Protein AF-A0A257APU4-F1 (afdb_monomer_lite)

Secondary structure (DSSP, 8-state):
-HHHHHHHTS-S-SSS-HHHHHHTTSPPTT----------TTSS-HHHHHHHHHHHHHHHTSHHHHHHHHHHHHHHHHHHS-HHHHHHS-HHHHHHHHHHHHTTHHHHHHHHHHHHHTGGGTHHHHTSTTHHHHHHHHHHHHHHHHHHHHHHHHHHHHHHHH-S----HHHHHHHHHHHHHHHHHHHHHHHH-SS---TTSHHHHHHHHHHHHHHHHHHHHHHHHHHSHHHHHS--HHHHHHHHHHHHHHHHHHHHHHHHHHHHHHHHHHTT-

Sequence (273 aa):
MGSYLQALRVKVFSNVNPFLTKGFMEPSSRRTSFPHLELDFTKGSLRLYLIKFHLMRICRDGSLGASMLFLAVFVAANMSLSRIAWSSLRPELASTILTVLYIPLIPALLTINWSVAERMNLWSPASSSNGLRNYLDGMLLSYIIVSTLFAMAFYGLMNVMIGENPFMILDLFLALTTSITSSTISMLMALRSGKPAAALSHLALLYTVIPMAGSIILDLPILIIRSLGTLAAAPPLWLLAPLAAYPLSLLLILRRRILSASENFAYALGNSI

Foldseek 3Di:
DVVVVVVLVPDPPDDADCPCQPPQFADDPPDPPDPPLDQDPVDDDLLVSLLSVLLVVCVHRNLLSNLVVLLVVLLVVVPVVDVVNCVVPVVLLVLVVSLLQRLLVSLLSSLLSCLSRPLLPCLVLLVDDCSLVSNLSSNLVNQLVSSLVSLVVSSVSSCVVNVDDDDFPLSSLLSLLLSLQSNLQLLLLSLPDPHRDRPPDPSSVCSRVVSSVRSCVLCVVSSVLSVVVVCRVPPDPVRVVVSVVSSVVSNVVSSVSSSVSSVVSSVVSVVVD

Structure (mmCIF, N/CA/C/O backbone):
data_AF-A0A257APU4-F1
#
_entry.id   AF-A0A257APU4-F1
#
loop_
_atom_site.group_PDB
_atom_site.id
_atom_site.type_symbol
_atom_site.label_atom_id
_atom_site.label_alt_id
_atom_site.label_comp_id
_atom_site.label_asym_id
_atom_site.label_entity_id
_atom_site.label_seq_id
_atom_site.pdbx_PDB_ins_code
_atom_site.Cartn_x
_atom_site.Cartn_y
_atom_site.Cartn_z
_atom_site.occupancy
_atom_site.B_iso_or_equiv
_atom_site.auth_seq_id
_atom_site.auth_comp_id
_atom_site.auth_asym_id
_atom_site.auth_atom_id
_atom_site.pdbx_PDB_model_num
ATOM 1 N N . MET A 1 1 ? -17.422 17.252 22.481 1.00 34.56 1 MET A N 1
ATOM 2 C CA . MET A 1 1 ? -16.445 17.043 21.383 1.00 34.56 1 MET A CA 1
ATOM 3 C C . MET A 1 1 ? -15.061 17.631 21.702 1.00 34.56 1 MET A C 1
ATOM 5 O O . MET A 1 1 ? -14.085 16.900 21.618 1.00 34.56 1 MET A O 1
ATOM 9 N N . GLY A 1 2 ? -14.949 18.907 22.107 1.00 28.61 2 GLY A N 1
ATOM 10 C CA . GLY A 1 2 ? -13.650 19.566 22.367 1.00 28.61 2 GLY A CA 1
ATOM 11 C C . GLY A 1 2 ? -12.856 19.034 23.572 1.00 28.61 2 GLY A C 1
ATOM 12 O O . GLY A 1 2 ? -11.641 18.878 23.489 1.00 28.61 2 GLY A O 1
ATOM 13 N N . SER A 1 3 ? -13.538 18.652 24.653 1.00 30.59 3 SER A N 1
ATOM 14 C CA . SER A 1 3 ? -12.926 18.026 25.838 1.00 30.59 3 SER A CA 1
ATOM 15 C C . SER A 1 3 ? -12.395 16.607 25.573 1.00 30.59 3 SER A C 1
ATOM 17 O O . SER A 1 3 ? -11.405 16.192 26.164 1.00 30.59 3 SER A O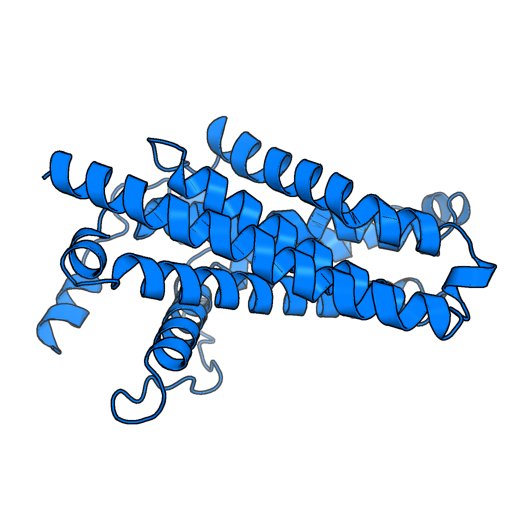 1
ATOM 19 N N . TYR A 1 4 ? -12.996 15.885 24.621 1.00 38.41 4 TYR A N 1
ATOM 20 C CA . TYR A 1 4 ? -12.589 14.535 24.206 1.00 38.41 4 TYR A CA 1
ATOM 21 C C . TYR A 1 4 ? -11.272 14.538 23.408 1.00 38.41 4 TYR A C 1
ATOM 23 O O . TYR A 1 4 ? -10.394 13.708 23.637 1.00 38.41 4 TYR A O 1
ATOM 31 N N . LEU A 1 5 ? -11.081 15.531 22.530 1.00 36.16 5 LEU A N 1
ATOM 32 C CA . LEU A 1 5 ? -9.816 15.732 21.809 1.00 36.16 5 LEU A CA 1
ATOM 33 C C . LEU A 1 5 ? -8.687 16.224 22.729 1.00 36.16 5 LEU A C 1
ATOM 35 O O . LEU A 1 5 ? -7.523 15.904 22.491 1.00 36.16 5 LEU A O 1
ATOM 39 N N . GLN A 1 6 ? -9.016 16.962 23.795 1.00 31.55 6 GLN A N 1
ATOM 40 C CA . GLN A 1 6 ? -8.051 17.324 24.838 1.00 31.55 6 GLN A CA 1
ATOM 41 C C . GLN A 1 6 ? -7.640 16.120 25.695 1.00 31.55 6 GLN A C 1
ATOM 43 O O . GLN A 1 6 ? -6.461 16.003 26.016 1.00 31.55 6 GLN A O 1
ATOM 48 N N . ALA A 1 7 ? -8.556 15.194 25.995 1.00 35.03 7 ALA A N 1
ATOM 49 C CA . ALA A 1 7 ? -8.235 13.966 26.724 1.00 35.03 7 ALA A CA 1
ATOM 50 C C . ALA A 1 7 ? -7.303 13.034 25.923 1.00 35.03 7 ALA A C 1
ATOM 52 O O . ALA A 1 7 ? -6.335 12.522 26.474 1.00 35.03 7 ALA A O 1
ATOM 53 N N . LEU A 1 8 ? -7.506 12.902 24.605 1.00 36.47 8 LEU A N 1
ATOM 54 C CA . LEU A 1 8 ? -6.588 12.167 23.715 1.00 36.47 8 LEU A CA 1
ATOM 55 C C . LEU A 1 8 ? -5.195 12.811 23.601 1.00 36.47 8 LEU A C 1
ATOM 57 O O . LEU A 1 8 ? -4.228 12.137 23.250 1.00 36.47 8 LEU A O 1
ATOM 61 N N . ARG A 1 9 ? -5.073 14.112 23.899 1.00 35.09 9 ARG A N 1
ATOM 62 C CA . ARG A 1 9 ? -3.792 14.834 23.900 1.00 35.09 9 ARG A CA 1
ATOM 63 C C . ARG A 1 9 ? -2.955 14.528 25.154 1.00 35.09 9 ARG A C 1
ATOM 65 O O . ARG A 1 9 ? -1.759 14.807 25.165 1.00 35.09 9 ARG A O 1
ATOM 72 N N . VAL A 1 10 ? -3.546 13.944 26.199 1.00 35.44 10 VAL A N 1
ATOM 73 C CA . VAL A 1 10 ? -2.891 13.729 27.494 1.00 35.44 10 VAL A CA 1
ATOM 74 C C . VAL A 1 10 ? -2.660 12.230 27.720 1.00 35.44 10 VAL A C 1
ATOM 76 O O . VAL A 1 10 ? -3.565 11.499 28.094 1.00 35.44 10 VAL A O 1
ATOM 79 N N . LYS A 1 11 ? -1.397 11.811 27.546 1.00 36.69 11 LYS A N 1
ATOM 80 C CA . LYS A 1 11 ? -0.804 10.501 27.912 1.00 36.69 11 LYS A CA 1
ATOM 81 C C . LYS A 1 11 ? -1.129 9.294 27.011 1.00 36.69 11 LYS A C 1
ATOM 83 O O . LYS A 1 11 ? -1.764 8.344 27.445 1.00 36.69 11 LYS A O 1
ATOM 88 N N . VAL A 1 12 ? -0.543 9.250 25.811 1.00 40.69 12 VAL A N 1
ATOM 89 C CA . VAL A 1 12 ? -0.390 7.990 25.036 1.00 40.69 12 VAL A CA 1
ATOM 90 C C . VAL A 1 12 ? 1.064 7.467 25.036 1.00 40.69 12 VAL A C 1
ATOM 92 O O . VAL A 1 12 ? 1.322 6.331 24.660 1.00 40.69 12 VAL A O 1
ATOM 95 N N . PHE A 1 13 ? 2.035 8.235 25.548 1.00 39.28 13 PHE A N 1
ATOM 96 C CA . PHE A 1 13 ? 3.469 7.946 25.359 1.00 39.28 13 PHE A CA 1
ATOM 97 C C . PHE A 1 13 ? 4.277 7.607 26.626 1.00 39.28 13 PHE A C 1
ATOM 99 O O . PHE A 1 13 ? 5.490 7.810 26.630 1.00 39.28 13 PHE A O 1
ATOM 106 N N . SER A 1 14 ? 3.675 7.115 27.717 1.00 35.84 14 SER A N 1
ATOM 107 C CA . SER A 1 14 ? 4.482 6.814 28.917 1.00 35.84 14 SER A CA 1
ATOM 108 C C . SER A 1 14 ? 5.184 5.451 28.881 1.00 35.84 14 SER A C 1
ATOM 110 O O . SER A 1 14 ? 6.230 5.321 29.505 1.00 35.84 14 SER A O 1
ATOM 112 N N . ASN A 1 15 ? 4.665 4.454 28.146 1.00 32.56 15 ASN A N 1
ATOM 113 C CA . ASN A 1 15 ? 5.095 3.055 28.326 1.00 32.56 15 ASN A CA 1
ATOM 114 C C . ASN A 1 15 ? 5.570 2.327 27.049 1.00 32.56 15 ASN A C 1
ATOM 116 O O . ASN A 1 15 ? 5.658 1.101 27.060 1.00 32.56 15 ASN A O 1
ATOM 120 N N . VAL A 1 16 ? 5.900 3.024 25.953 1.00 37.50 16 VAL A N 1
ATOM 121 C CA . VAL A 1 16 ? 6.403 2.363 24.729 1.00 37.50 16 VAL A CA 1
ATOM 122 C C . VAL A 1 16 ? 7.779 2.897 24.339 1.00 37.50 16 VAL A C 1
ATOM 124 O O . VAL A 1 16 ? 7.964 4.101 24.191 1.00 37.50 16 VAL A O 1
ATOM 127 N N . ASN A 1 17 ? 8.726 1.963 24.203 1.00 33.16 17 ASN A N 1
ATOM 128 C CA . ASN A 1 17 ? 10.165 2.121 23.961 1.00 33.16 17 ASN A CA 1
ATOM 129 C C . ASN A 1 17 ? 10.585 3.463 23.305 1.00 33.16 17 ASN A C 1
ATOM 131 O O . ASN A 1 17 ? 10.225 3.703 22.152 1.00 33.16 17 ASN A O 1
ATOM 135 N N . PRO A 1 18 ? 11.382 4.311 23.986 1.00 38.72 18 PRO A N 1
ATOM 136 C CA . PRO A 1 18 ? 11.546 5.730 23.648 1.00 38.72 18 PRO A CA 1
ATOM 137 C C . PRO A 1 18 ? 12.405 6.031 22.410 1.00 38.72 18 PRO A C 1
ATOM 139 O O . PRO A 1 18 ? 12.338 7.141 21.891 1.00 38.72 18 PRO A O 1
ATOM 142 N N . PHE A 1 19 ? 13.210 5.091 21.909 1.00 33.81 19 PHE A N 1
ATOM 143 C CA . PHE A 1 19 ? 14.210 5.415 20.880 1.00 33.81 19 PHE A CA 1
ATOM 144 C C . PHE A 1 19 ? 13.639 5.567 19.461 1.00 33.81 19 PHE A C 1
ATOM 146 O O . PHE A 1 19 ? 14.042 6.471 18.735 1.00 33.81 19 PHE A O 1
ATOM 153 N N . LEU A 1 20 ? 12.674 4.729 19.065 1.00 40.75 20 LEU A N 1
ATOM 154 C CA . LEU A 1 20 ? 12.056 4.801 17.731 1.00 40.75 20 LEU A CA 1
ATOM 155 C C . LEU A 1 20 ? 10.818 5.711 17.705 1.00 40.75 20 LEU A C 1
ATOM 157 O O . LEU A 1 20 ? 10.560 6.360 16.696 1.00 40.75 20 LEU A O 1
ATOM 161 N N . THR A 1 21 ? 10.081 5.802 18.815 1.00 47.00 21 THR A N 1
ATOM 162 C CA . THR A 1 21 ? 8.825 6.565 18.906 1.00 47.00 21 THR A CA 1
ATOM 163 C C . THR A 1 21 ? 9.022 8.046 19.231 1.00 47.00 21 THR A C 1
ATOM 165 O O . THR A 1 21 ? 8.222 8.856 18.782 1.00 47.00 21 THR A O 1
ATOM 168 N N . LYS A 1 22 ? 10.081 8.441 19.956 1.00 45.81 22 LYS A N 1
ATOM 169 C CA . LYS A 1 22 ? 10.354 9.872 20.198 1.00 45.81 22 LYS A CA 1
ATOM 170 C C . LYS A 1 22 ? 11.297 10.484 19.169 1.00 45.81 22 LYS A C 1
ATOM 172 O O . LYS A 1 22 ? 11.020 11.555 18.658 1.00 45.81 22 LYS A O 1
ATOM 177 N N . GLY A 1 23 ? 12.383 9.796 18.809 1.00 42.97 23 GLY A N 1
ATOM 178 C CA . GLY A 1 23 ? 13.395 10.360 17.904 1.00 42.97 23 GLY A CA 1
ATOM 179 C C . GLY A 1 23 ? 12.962 10.456 16.436 1.00 42.97 23 GLY A C 1
ATOM 180 O O . GLY A 1 23 ? 13.298 11.425 15.762 1.00 42.97 23 GLY A O 1
ATOM 181 N N . PHE A 1 24 ? 12.208 9.465 15.941 1.00 44.44 24 PHE A N 1
ATOM 182 C CA . PHE A 1 24 ? 11.820 9.368 14.524 1.00 44.44 24 PHE A CA 1
ATOM 183 C C . PHE A 1 24 ? 10.326 9.565 14.257 1.00 44.44 24 PHE A C 1
ATOM 185 O O . PHE A 1 24 ? 9.945 9.797 13.110 1.00 44.44 24 PHE A O 1
ATOM 192 N N . MET A 1 25 ? 9.485 9.456 15.290 1.00 45.22 25 MET A N 1
ATOM 193 C CA . MET A 1 25 ? 8.030 9.568 15.166 1.00 45.22 25 MET A CA 1
ATOM 194 C C . MET A 1 25 ? 7.437 10.822 15.836 1.00 45.22 25 MET A C 1
ATOM 196 O O . MET A 1 25 ? 6.238 11.058 15.702 1.00 45.22 25 MET A O 1
ATOM 200 N N . GLU A 1 26 ? 8.233 11.674 16.497 1.00 42.56 26 GLU A N 1
ATOM 201 C CA . GLU A 1 26 ? 7.760 13.012 16.873 1.00 42.56 26 GLU A CA 1
ATOM 202 C C . GLU A 1 26 ? 7.888 13.969 15.673 1.00 42.56 26 GLU A C 1
ATOM 204 O O . GLU A 1 26 ? 8.970 14.101 15.091 1.00 42.56 26 GLU A O 1
ATOM 209 N N . PRO A 1 27 ? 6.808 14.660 15.262 1.00 45.09 27 PRO A N 1
ATOM 210 C CA . PRO A 1 27 ? 6.910 15.689 14.237 1.00 45.09 27 PRO A CA 1
ATOM 211 C C . PRO A 1 27 ? 7.820 16.821 14.731 1.00 45.09 27 PRO A C 1
ATOM 213 O O . PRO A 1 27 ? 7.655 17.319 15.844 1.00 45.09 27 PRO A O 1
ATOM 216 N N . SER A 1 28 ? 8.775 17.259 13.899 1.00 45.47 28 SER A N 1
ATOM 217 C CA . SER A 1 28 ? 9.687 18.350 14.267 1.00 45.47 28 SER A CA 1
ATOM 218 C C . SER A 1 28 ? 8.892 19.604 14.656 1.00 45.47 28 SER A C 1
ATOM 220 O O . SER A 1 28 ? 8.126 20.138 13.848 1.00 45.47 28 SER A O 1
ATOM 222 N N . SER A 1 29 ? 9.092 20.102 15.879 1.00 48.00 29 SER A N 1
ATOM 223 C CA . SER A 1 29 ? 8.353 21.244 16.445 1.00 48.00 29 SER A CA 1
ATOM 224 C C . SER A 1 29 ? 8.530 22.560 15.676 1.00 48.00 29 SER A C 1
ATOM 226 O O . SER A 1 29 ? 7.796 23.515 15.911 1.00 48.00 29 SER A O 1
ATOM 228 N N . ARG A 1 30 ? 9.492 22.623 14.745 1.00 45.25 30 ARG A N 1
ATOM 229 C CA . ARG A 1 30 ? 9.848 23.827 13.979 1.00 45.25 30 ARG A CA 1
ATOM 230 C C . ARG A 1 30 ? 9.248 23.896 12.571 1.00 45.25 30 ARG A C 1
ATOM 232 O O . ARG A 1 30 ? 9.401 24.928 11.924 1.00 45.25 30 ARG A O 1
ATOM 239 N N . ARG A 1 31 ? 8.599 22.839 12.061 1.00 40.72 31 ARG A N 1
ATOM 240 C CA . ARG A 1 31 ? 8.178 22.790 10.645 1.00 40.72 31 ARG A CA 1
ATOM 241 C C . ARG A 1 31 ? 6.901 21.976 10.420 1.00 40.72 31 ARG A C 1
ATOM 243 O O . ARG A 1 31 ? 6.892 21.014 9.665 1.00 40.72 31 ARG A O 1
ATOM 250 N N . THR A 1 32 ? 5.804 22.363 11.061 1.00 41.41 32 THR A N 1
ATOM 251 C CA . THR A 1 32 ? 4.471 21.787 10.809 1.00 41.41 32 THR A CA 1
ATOM 252 C C . THR A 1 32 ? 3.594 22.714 9.966 1.00 41.41 32 THR A C 1
ATOM 254 O O . THR A 1 32 ? 2.396 22.822 10.198 1.00 41.41 32 THR A O 1
ATOM 257 N N . SER A 1 33 ? 4.145 23.359 8.932 1.00 38.97 33 SER A N 1
ATOM 258 C CA . SER A 1 33 ? 3.305 23.867 7.838 1.00 38.97 33 SER A CA 1
ATOM 259 C C . SER A 1 33 ? 2.973 22.705 6.895 1.00 38.97 33 SER A C 1
ATOM 261 O O . SER A 1 33 ? 3.441 22.643 5.758 1.00 38.97 33 SER A O 1
ATOM 263 N N . PHE A 1 34 ? 2.219 21.723 7.390 1.00 45.00 34 PHE A N 1
ATOM 264 C CA . PHE A 1 34 ? 1.574 20.775 6.489 1.00 45.00 34 PHE A CA 1
ATOM 265 C C . PHE A 1 34 ? 0.555 21.558 5.645 1.00 45.00 34 PHE A C 1
ATOM 267 O O . PHE A 1 34 ? -0.070 22.486 6.176 1.00 45.00 34 PHE A O 1
ATOM 274 N N . PRO A 1 35 ? 0.367 21.233 4.352 1.00 44.84 35 PRO A N 1
ATOM 275 C CA . PRO A 1 35 ? -0.762 21.784 3.611 1.00 44.84 35 PRO A CA 1
ATOM 276 C C . PRO A 1 35 ? -2.030 21.508 4.427 1.00 44.84 35 PRO A C 1
ATOM 278 O O . PRO A 1 35 ? -2.182 20.402 4.945 1.00 44.84 35 PRO A O 1
ATOM 281 N N . HIS A 1 36 ? -2.873 22.528 4.617 1.00 49.19 36 HIS A N 1
ATOM 282 C CA . HIS A 1 36 ? -4.073 22.485 5.461 1.00 49.19 36 HIS A CA 1
ATOM 283 C C . HIS A 1 36 ? -5.026 21.356 5.017 1.00 49.19 36 HIS A C 1
ATOM 285 O O . HIS A 1 36 ? -5.957 21.562 4.244 1.00 49.19 36 HIS A O 1
ATOM 291 N N . LEU A 1 37 ? -4.801 20.136 5.505 1.00 51.22 37 LEU A N 1
ATOM 292 C CA . LEU A 1 37 ? -5.775 19.053 5.480 1.00 51.22 37 LEU A CA 1
ATOM 293 C C . LEU A 1 37 ? -6.706 19.281 6.670 1.00 51.22 37 LEU A C 1
ATOM 295 O O . LEU A 1 37 ? -6.548 18.710 7.747 1.00 51.22 37 LEU A O 1
ATOM 299 N N . GLU A 1 38 ? -7.656 20.188 6.479 1.00 56.03 38 GLU A N 1
ATOM 300 C CA . GLU A 1 38 ? -8.690 20.452 7.467 1.00 56.03 38 GLU A CA 1
ATOM 301 C C . GLU A 1 38 ? -9.760 19.352 7.402 1.00 56.03 38 GLU A C 1
ATOM 303 O O . GLU A 1 38 ? -10.244 18.966 6.328 1.00 56.03 38 GLU A O 1
ATOM 308 N N . LEU A 1 39 ? -10.103 18.801 8.566 1.00 56.88 39 LEU A N 1
ATOM 309 C CA . LEU A 1 39 ? -11.211 17.863 8.702 1.00 56.88 39 LEU A CA 1
ATOM 310 C C . LEU A 1 39 ? -12.502 18.670 8.852 1.00 56.88 39 LEU A C 1
ATOM 312 O O . LEU A 1 39 ? -12.899 19.023 9.958 1.00 56.88 39 LEU A O 1
ATOM 316 N N . ASP A 1 40 ? -13.151 18.958 7.728 1.00 64.12 40 ASP A N 1
ATOM 317 C CA . ASP A 1 40 ? -14.499 19.525 7.719 1.00 64.12 40 ASP A CA 1
ATOM 318 C C . ASP A 1 40 ? -15.529 18.401 7.915 1.00 64.12 40 ASP A C 1
ATOM 320 O O . ASP A 1 40 ? -15.765 17.581 7.024 1.00 64.12 40 ASP A O 1
ATOM 324 N N . PHE A 1 41 ? -16.139 18.360 9.100 1.00 58.28 41 PHE A N 1
ATOM 325 C CA . PHE A 1 41 ? -17.156 17.371 9.474 1.00 58.28 41 PHE A CA 1
ATOM 326 C C . PHE A 1 41 ? -18.487 17.558 8.733 1.00 58.28 41 PHE A C 1
ATOM 328 O O . PHE A 1 41 ? -19.346 16.681 8.799 1.00 58.28 41 PHE A O 1
ATOM 335 N N . THR A 1 42 ? -18.670 18.684 8.038 1.00 60.72 42 THR A N 1
ATOM 336 C CA . THR A 1 42 ? -19.915 19.019 7.334 1.00 60.72 42 THR A CA 1
ATOM 337 C C . THR A 1 42 ? -19.898 18.625 5.857 1.00 60.72 42 THR A C 1
ATOM 339 O O . THR A 1 42 ? -20.939 18.673 5.202 1.00 60.72 42 THR A O 1
ATOM 342 N N . LYS A 1 43 ? -18.742 18.210 5.314 1.00 64.81 43 LYS A N 1
ATOM 343 C CA . LYS A 1 43 ? -18.567 17.984 3.871 1.00 64.81 43 LYS A CA 1
ATOM 344 C C . LYS A 1 43 ? -18.035 16.594 3.530 1.00 64.81 43 LYS A C 1
ATOM 346 O O . LYS A 1 43 ? -16.950 16.192 3.947 1.00 64.81 43 LYS A O 1
ATOM 351 N N . GLY A 1 44 ? -18.743 15.923 2.620 1.00 73.12 44 GLY A N 1
ATOM 352 C CA . GLY A 1 44 ? -18.292 14.706 1.941 1.00 73.12 44 GLY 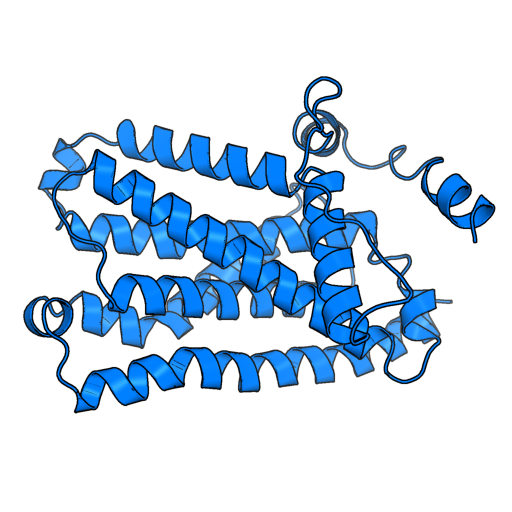A CA 1
ATOM 353 C C . GLY A 1 44 ? -18.852 13.404 2.516 1.00 73.12 44 GLY A C 1
ATOM 354 O O . GLY A 1 44 ? -19.593 13.385 3.492 1.00 73.12 44 GLY A O 1
ATOM 355 N N . SER A 1 45 ? -18.515 12.287 1.868 1.00 86.81 45 SER A N 1
ATOM 356 C CA . SER A 1 45 ? -18.936 10.956 2.317 1.00 86.81 45 SER A CA 1
ATOM 357 C C . SER A 1 45 ? -18.115 10.481 3.521 1.00 86.81 45 SER A C 1
ATOM 359 O O . SER A 1 45 ? -16.927 10.791 3.632 1.00 86.81 45 SER A O 1
ATOM 361 N N . LEU A 1 46 ? -18.713 9.644 4.380 1.00 85.38 46 LEU A N 1
ATOM 362 C CA . LEU A 1 46 ? -18.030 9.012 5.523 1.00 85.38 46 LEU A CA 1
ATOM 363 C C . LEU A 1 46 ? -16.711 8.335 5.113 1.00 85.38 46 LEU A C 1
ATOM 365 O O . LEU A 1 46 ? -15.709 8.421 5.818 1.00 85.38 46 LEU A O 1
ATOM 369 N N . ARG A 1 47 ? -16.695 7.693 3.940 1.00 87.50 47 ARG A N 1
ATOM 370 C CA . ARG A 1 47 ? -15.502 7.040 3.393 1.00 87.50 47 ARG A CA 1
ATOM 371 C C . ARG A 1 47 ? -14.372 8.038 3.144 1.00 87.50 47 ARG A C 1
ATOM 373 O O . ARG A 1 47 ? -13.246 7.790 3.561 1.00 87.50 47 ARG A O 1
ATOM 380 N N . LEU A 1 48 ? -14.666 9.169 2.498 1.00 86.94 48 LEU A N 1
ATOM 381 C CA . LEU A 1 48 ? -13.673 10.216 2.251 1.00 86.94 48 LEU A CA 1
ATOM 382 C C . LEU A 1 48 ? -13.170 10.824 3.564 1.00 86.94 48 LEU A C 1
ATOM 384 O O . LEU A 1 48 ? -11.973 11.064 3.710 1.00 86.94 48 LEU A O 1
ATOM 388 N N . TYR A 1 49 ? -14.073 11.030 4.524 1.00 87.75 49 TYR A N 1
ATOM 389 C CA . TYR A 1 49 ? -13.720 11.505 5.857 1.00 87.75 49 TYR A CA 1
ATOM 390 C C . TYR A 1 49 ? -12.731 10.559 6.556 1.00 87.75 49 TYR A C 1
ATOM 392 O O . TYR A 1 49 ? -11.685 11.006 7.019 1.00 87.75 49 TYR A O 1
ATOM 400 N N . LEU A 1 50 ? -13.003 9.249 6.571 1.00 90.75 50 LEU A N 1
ATOM 401 C CA . LEU A 1 50 ? -12.127 8.264 7.216 1.00 90.75 50 LEU A CA 1
ATOM 402 C C . LEU A 1 50 ? -10.760 8.155 6.527 1.00 90.75 50 LEU A C 1
ATOM 404 O O . LEU A 1 50 ? -9.747 8.029 7.211 1.00 90.75 50 LEU A O 1
ATOM 408 N N . ILE A 1 51 ? -10.704 8.278 5.196 1.00 91.12 51 ILE A N 1
ATOM 409 C CA . ILE A 1 51 ? -9.429 8.351 4.463 1.00 91.12 51 ILE A CA 1
ATOM 410 C C . ILE A 1 51 ? -8.621 9.572 4.923 1.00 91.12 51 ILE A C 1
ATOM 412 O O . ILE A 1 51 ? -7.455 9.433 5.299 1.00 91.12 51 ILE A O 1
ATOM 416 N N . LYS A 1 52 ? -9.238 10.765 4.949 1.00 87.56 52 LYS A N 1
ATOM 417 C CA . LYS A 1 52 ? -8.585 12.004 5.409 1.00 87.56 52 LYS A CA 1
ATOM 418 C C . LYS A 1 52 ? -8.120 11.899 6.859 1.00 87.56 52 LYS A C 1
ATOM 420 O O . LYS A 1 52 ? -6.994 12.288 7.159 1.00 87.56 52 LYS A O 1
ATOM 425 N N . PHE A 1 53 ? -8.957 11.342 7.734 1.00 87.56 53 PHE A N 1
ATOM 426 C CA . PHE A 1 53 ? -8.627 11.093 9.135 1.00 87.56 53 PHE A CA 1
ATOM 427 C C . PHE A 1 53 ? -7.350 10.250 9.261 1.00 87.56 53 PHE A C 1
ATOM 429 O O . PHE A 1 53 ? -6.407 10.650 9.943 1.00 87.56 53 PHE A O 1
ATOM 436 N N . HIS A 1 54 ? -7.275 9.129 8.538 1.00 90.19 54 HIS A N 1
ATOM 437 C CA . HIS A 1 54 ? -6.107 8.247 8.5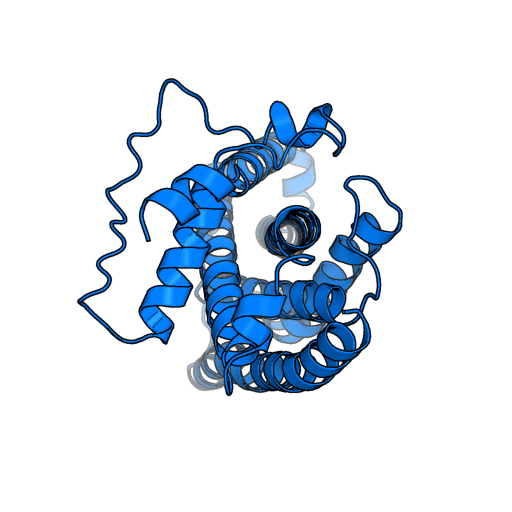65 1.00 90.19 54 HIS A CA 1
ATOM 438 C C . HIS A 1 54 ? -4.861 8.865 7.930 1.00 90.19 54 HIS A C 1
ATOM 440 O O . HIS A 1 54 ? -3.763 8.638 8.427 1.00 90.19 54 HIS A O 1
ATOM 446 N N . LEU A 1 55 ? -5.003 9.672 6.876 1.00 89.06 55 LEU A N 1
ATOM 447 C CA . LEU A 1 55 ? -3.874 10.405 6.292 1.00 89.06 55 LEU A CA 1
ATOM 448 C C . LEU A 1 55 ? -3.312 11.437 7.278 1.00 89.06 55 LEU A C 1
ATOM 450 O O . LEU A 1 55 ? -2.106 11.466 7.509 1.00 89.06 55 LEU A O 1
ATOM 454 N N . MET A 1 56 ? -4.181 12.223 7.920 1.00 82.81 56 MET A N 1
ATOM 455 C CA . MET A 1 56 ? -3.775 13.183 8.951 1.00 82.81 56 MET A CA 1
ATOM 456 C C . MET A 1 56 ? -3.078 12.504 10.123 1.00 82.81 56 MET A C 1
ATOM 458 O O . MET A 1 56 ? -2.063 12.996 10.615 1.00 82.81 56 MET A O 1
ATOM 462 N N . ARG A 1 57 ? -3.585 11.343 10.533 1.00 83.06 57 ARG A N 1
ATOM 463 C CA . ARG A 1 57 ? -2.951 10.508 11.546 1.00 83.06 57 ARG A CA 1
ATOM 464 C C . ARG A 1 57 ? -1.537 10.082 11.141 1.00 83.06 57 ARG A C 1
ATOM 466 O O . ARG A 1 57 ? -0.609 10.279 11.914 1.00 83.06 57 ARG A O 1
ATOM 473 N N . ILE A 1 58 ? -1.354 9.555 9.928 1.00 84.06 58 ILE A N 1
ATOM 474 C CA . ILE A 1 58 ? -0.035 9.132 9.419 1.00 84.06 58 ILE A CA 1
ATOM 475 C C . ILE A 1 58 ? 0.962 10.305 9.412 1.00 84.06 58 ILE A C 1
ATOM 477 O O . ILE A 1 58 ? 2.132 10.119 9.757 1.00 84.06 58 ILE A O 1
ATOM 481 N N . CYS A 1 59 ? 0.504 11.512 9.067 1.00 77.62 59 CYS A N 1
ATOM 482 C CA . CYS A 1 59 ? 1.316 12.729 9.128 1.00 77.62 59 CYS A CA 1
ATOM 483 C C . CYS A 1 59 ? 1.674 13.128 10.568 1.00 77.62 59 CYS A C 1
ATOM 485 O O . CYS A 1 59 ? 2.820 13.479 10.842 1.00 77.62 59 CYS A O 1
ATOM 487 N N . ARG A 1 60 ? 0.696 13.089 11.481 1.00 74.12 60 ARG A N 1
ATOM 488 C CA . ARG A 1 60 ? 0.838 13.547 12.870 1.00 74.12 60 ARG A CA 1
ATOM 489 C C . ARG A 1 60 ? 1.682 12.602 13.719 1.00 74.12 60 ARG A C 1
ATOM 491 O O . ARG A 1 60 ? 2.519 13.072 14.479 1.00 74.12 60 ARG A O 1
ATOM 498 N N . ASP A 1 61 ? 1.479 11.297 13.582 1.00 67.50 61 ASP A N 1
ATOM 499 C CA . ASP A 1 61 ? 2.106 10.270 14.425 1.00 67.50 61 ASP A CA 1
ATOM 500 C C . ASP A 1 61 ? 3.541 9.932 13.954 1.00 67.50 61 ASP A C 1
ATOM 502 O O . ASP A 1 61 ? 4.049 8.841 14.213 1.00 67.50 61 ASP A O 1
ATOM 506 N N . GLY A 1 62 ? 4.146 10.820 13.151 1.00 65.50 62 GLY A N 1
ATOM 507 C CA . GLY A 1 62 ? 5.499 10.726 12.596 1.00 65.50 62 GLY A CA 1
ATOM 508 C C . GLY A 1 62 ? 5.774 9.533 11.683 1.00 65.50 62 GLY A C 1
ATOM 509 O O . GLY A 1 62 ? 6.889 9.387 11.191 1.00 65.50 62 GLY A O 1
ATOM 510 N N . SER A 1 63 ? 4.762 8.720 11.370 1.00 77.75 63 SER A N 1
ATOM 511 C CA . SER A 1 63 ? 4.859 7.635 10.386 1.00 77.75 63 SER A CA 1
ATOM 512 C C . SER A 1 63 ? 5.299 8.138 9.011 1.00 77.75 63 SER A C 1
ATOM 514 O O . SER A 1 63 ? 6.083 7.474 8.330 1.00 77.75 63 SER A O 1
ATOM 516 N N . LEU A 1 64 ? 4.835 9.327 8.609 1.00 76.69 64 LEU A N 1
ATOM 517 C CA . LEU A 1 64 ? 5.290 9.971 7.378 1.00 76.69 64 LEU A CA 1
ATOM 518 C C . LEU A 1 64 ? 6.765 10.384 7.468 1.00 76.69 64 LEU A C 1
ATOM 520 O O . LEU A 1 64 ? 7.511 10.155 6.523 1.00 76.69 64 LEU A O 1
ATOM 524 N N . GLY A 1 65 ? 7.201 10.926 8.610 1.00 74.62 65 GLY A N 1
ATOM 525 C CA . GLY A 1 65 ? 8.605 11.268 8.857 1.00 74.62 65 GLY A CA 1
ATOM 526 C C . GLY A 1 65 ? 9.517 10.041 8.799 1.00 74.62 65 GLY A C 1
ATOM 527 O O . GLY A 1 65 ? 10.516 10.053 8.083 1.00 74.62 65 GLY A O 1
ATOM 528 N N . ALA A 1 66 ? 9.122 8.949 9.456 1.00 78.62 66 ALA A N 1
ATOM 529 C CA . ALA A 1 66 ? 9.826 7.674 9.385 1.00 78.62 66 ALA A CA 1
ATOM 530 C C . ALA A 1 66 ? 9.875 7.131 7.949 1.00 78.62 66 ALA A C 1
ATOM 532 O O . ALA A 1 66 ? 10.934 6.716 7.491 1.00 78.62 66 ALA A O 1
ATOM 533 N N . SER A 1 67 ? 8.765 7.199 7.205 1.00 78.75 67 SER A N 1
ATOM 534 C CA . SER A 1 67 ? 8.735 6.796 5.791 1.00 78.75 67 SER A CA 1
ATOM 535 C C . SER A 1 67 ? 9.706 7.631 4.950 1.00 78.75 67 SER A C 1
ATOM 537 O O . SER A 1 67 ? 10.465 7.073 4.169 1.00 78.75 67 SER A O 1
ATOM 539 N N . MET A 1 68 ? 9.759 8.952 5.147 1.00 79.44 68 MET A N 1
ATOM 540 C CA . MET A 1 68 ? 10.713 9.827 4.449 1.00 79.44 68 MET A CA 1
ATOM 541 C C . MET A 1 68 ? 12.169 9.543 4.834 1.00 79.44 68 MET A C 1
ATOM 543 O O . MET A 1 68 ? 13.051 9.605 3.980 1.00 79.44 68 MET A O 1
ATOM 547 N N . LEU A 1 69 ? 12.438 9.190 6.092 1.00 83.69 69 LEU A N 1
ATOM 548 C CA . LEU A 1 69 ? 13.766 8.746 6.508 1.00 83.69 69 LEU A CA 1
ATOM 549 C C . LEU A 1 69 ? 14.150 7.433 5.821 1.00 83.69 69 LEU A C 1
ATOM 551 O O . LEU A 1 69 ? 15.254 7.336 5.296 1.00 83.69 69 LEU A O 1
ATOM 555 N N . PHE A 1 70 ? 13.256 6.440 5.797 1.00 83.62 70 PHE A N 1
ATOM 556 C CA . PHE A 1 70 ? 13.494 5.191 5.073 1.00 83.62 70 PHE A CA 1
ATOM 557 C C . PHE A 1 70 ? 13.753 5.457 3.591 1.00 83.62 70 PHE A C 1
ATOM 559 O O . PHE A 1 70 ? 14.698 4.897 3.044 1.00 83.62 70 PHE A O 1
ATOM 566 N N . LEU A 1 71 ? 12.996 6.371 2.969 1.00 84.06 71 LEU A N 1
ATOM 567 C CA . LEU A 1 71 ? 13.255 6.814 1.599 1.00 84.06 71 LEU A CA 1
ATOM 568 C C . LEU A 1 71 ? 14.689 7.334 1.458 1.00 84.06 71 LEU A C 1
ATOM 570 O O . LEU A 1 71 ? 15.426 6.868 0.596 1.00 84.06 71 LEU A O 1
ATOM 574 N N . ALA A 1 72 ? 15.097 8.264 2.325 1.00 83.44 72 ALA A N 1
ATOM 575 C CA . ALA A 1 72 ? 16.423 8.872 2.283 1.00 83.44 72 ALA A CA 1
ATOM 576 C C . ALA A 1 72 ? 17.544 7.843 2.499 1.00 83.44 72 ALA A C 1
ATOM 578 O O . ALA A 1 72 ? 18.520 7.838 1.751 1.00 83.44 72 ALA A O 1
ATOM 579 N N . VAL A 1 73 ? 17.394 6.949 3.481 1.00 84.75 73 VAL A N 1
ATOM 580 C CA . VAL A 1 73 ? 18.367 5.889 3.779 1.00 84.75 73 VAL A CA 1
ATOM 581 C C . VAL A 1 73 ? 18.468 4.905 2.620 1.00 84.75 73 VAL A C 1
ATOM 583 O O . VAL A 1 73 ? 19.577 4.568 2.221 1.00 84.75 73 VAL A O 1
ATOM 586 N N . PHE A 1 74 ? 17.346 4.464 2.048 1.00 83.12 74 PHE A N 1
ATOM 587 C CA . PHE A 1 74 ? 17.366 3.539 0.917 1.00 83.12 74 PHE A CA 1
ATOM 588 C C . PHE A 1 74 ? 17.962 4.185 -0.322 1.00 83.12 74 PHE A C 1
ATOM 590 O O . PHE A 1 74 ? 18.816 3.578 -0.960 1.00 83.12 74 PHE A O 1
ATOM 597 N N . VAL A 1 75 ? 17.596 5.425 -0.637 1.00 79.31 75 VAL A N 1
ATOM 598 C CA . VAL A 1 75 ? 18.220 6.155 -1.744 1.00 79.31 75 VAL A CA 1
ATOM 599 C C . VAL A 1 75 ? 19.732 6.280 -1.516 1.00 79.31 75 VAL A C 1
ATOM 601 O O . VAL A 1 75 ? 20.508 5.908 -2.392 1.00 79.31 75 VAL A O 1
ATOM 604 N N . ALA A 1 76 ? 20.176 6.700 -0.327 1.00 81.25 76 ALA A N 1
ATOM 605 C CA . ALA A 1 76 ? 21.599 6.839 -0.008 1.00 81.25 76 ALA A CA 1
ATOM 606 C C . ALA A 1 76 ? 22.366 5.504 -0.050 1.00 81.25 76 ALA A C 1
ATOM 608 O O . ALA A 1 76 ? 23.469 5.446 -0.592 1.00 81.25 76 ALA A O 1
ATOM 609 N N . ALA A 1 77 ? 21.785 4.425 0.479 1.00 78.50 77 ALA A N 1
ATOM 610 C CA . ALA A 1 77 ? 22.386 3.092 0.454 1.00 78.50 77 ALA A CA 1
ATOM 611 C C . ALA A 1 77 ? 22.530 2.552 -0.977 1.00 78.50 77 ALA A C 1
ATOM 613 O O . ALA A 1 77 ? 23.526 1.914 -1.305 1.00 78.50 77 ALA A O 1
ATOM 614 N N . ASN A 1 78 ? 21.566 2.840 -1.854 1.00 75.50 78 ASN A N 1
ATOM 615 C CA . ASN A 1 78 ? 21.651 2.425 -3.253 1.00 75.50 78 ASN A CA 1
ATOM 616 C C . ASN A 1 78 ? 22.605 3.295 -4.077 1.00 75.50 78 ASN A C 1
ATOM 618 O O . ASN A 1 78 ? 23.144 2.812 -5.069 1.00 75.50 78 ASN A O 1
ATOM 622 N N . MET A 1 79 ? 22.879 4.529 -3.642 1.00 70.31 79 MET A N 1
ATOM 623 C CA . MET A 1 79 ? 23.968 5.338 -4.201 1.00 70.31 79 MET A CA 1
ATOM 624 C C . MET A 1 79 ? 25.353 4.812 -3.819 1.00 70.31 79 MET A C 1
ATOM 626 O O . MET A 1 79 ? 26.284 4.910 -4.618 1.00 70.31 79 MET A O 1
ATOM 630 N N . SER A 1 80 ? 25.514 4.288 -2.601 1.00 66.69 80 SER A N 1
ATOM 631 C CA . SER A 1 80 ? 26.808 3.786 -2.123 1.00 66.69 80 SER A CA 1
ATOM 632 C C . SER A 1 80 ? 27.130 2.380 -2.628 1.00 66.69 80 SER A C 1
ATOM 634 O O . SER A 1 80 ? 28.306 2.046 -2.792 1.00 66.69 80 SER A O 1
ATOM 636 N N . LEU A 1 81 ? 26.111 1.569 -2.935 1.00 65.81 81 LEU A N 1
ATOM 637 C CA . LEU A 1 81 ? 26.266 0.334 -3.698 1.00 65.81 81 LEU A CA 1
ATOM 638 C C . LEU A 1 81 ? 26.733 0.723 -5.112 1.00 65.81 81 LEU A C 1
ATOM 640 O O . LEU A 1 81 ? 25.966 1.239 -5.914 1.00 65.81 81 LEU A O 1
ATOM 644 N N . SER A 1 82 ? 28.034 0.595 -5.372 1.00 52.25 82 SER A N 1
ATOM 645 C CA . SER A 1 82 ? 28.718 1.183 -6.533 1.00 52.25 82 SER A CA 1
ATOM 646 C C . SER A 1 82 ? 27.994 0.996 -7.880 1.00 52.25 82 SER A C 1
ATOM 648 O O . SER A 1 82 ? 27.458 -0.075 -8.165 1.00 52.25 82 SER A O 1
ATOM 650 N N . ARG A 1 83 ? 28.113 1.987 -8.783 1.00 57.19 83 ARG A N 1
ATOM 651 C CA . ARG A 1 83 ? 27.774 1.854 -10.222 1.00 57.19 83 ARG A CA 1
ATOM 652 C C . ARG A 1 83 ? 28.368 0.592 -10.874 1.00 57.19 83 ARG A C 1
ATOM 654 O O . ARG A 1 83 ? 27.831 0.129 -11.865 1.00 57.19 83 ARG A O 1
ATOM 661 N N . ILE A 1 84 ? 29.432 0.027 -10.299 1.00 52.81 84 ILE A N 1
ATOM 662 C CA . ILE A 1 84 ? 30.132 -1.185 -10.752 1.00 52.81 84 ILE A CA 1
ATOM 663 C C . ILE A 1 84 ? 29.325 -2.465 -10.441 1.00 52.81 84 ILE A C 1
ATOM 665 O O . ILE A 1 84 ? 29.269 -3.391 -11.251 1.00 52.81 84 ILE A O 1
ATOM 669 N N . ALA A 1 85 ? 28.641 -2.524 -9.293 1.00 57.97 85 ALA A N 1
ATOM 670 C CA . ALA A 1 85 ? 27.699 -3.610 -9.003 1.00 57.97 85 ALA A CA 1
ATOM 671 C C . ALA A 1 85 ? 26.465 -3.511 -9.917 1.00 57.97 85 ALA A C 1
ATOM 673 O O . ALA A 1 85 ? 25.991 -4.519 -10.443 1.00 57.97 85 ALA A O 1
ATOM 674 N N . TRP A 1 86 ? 26.002 -2.282 -10.171 1.00 57.25 86 TRP A N 1
ATOM 675 C CA . TRP A 1 86 ? 24.871 -2.012 -11.058 1.00 57.25 86 TRP A CA 1
ATOM 676 C C . TRP A 1 86 ? 25.180 -2.212 -12.538 1.00 57.25 86 TRP A C 1
ATOM 678 O O . TRP A 1 86 ? 24.273 -2.596 -13.252 1.00 57.25 86 TRP A O 1
ATOM 688 N N . SER A 1 87 ? 26.421 -2.031 -12.999 1.00 57.09 87 SER A N 1
ATOM 689 C CA . SER A 1 87 ? 26.801 -2.316 -14.392 1.00 57.09 87 SER A CA 1
ATOM 690 C C . SER A 1 87 ? 26.842 -3.814 -14.704 1.00 57.09 87 SER A C 1
ATOM 692 O O . SER A 1 87 ? 26.838 -4.205 -15.867 1.00 57.09 87 SER A O 1
ATOM 694 N N . SER A 1 88 ? 26.915 -4.654 -13.665 1.00 60.75 88 SER A N 1
ATOM 695 C CA . SER A 1 88 ? 26.958 -6.118 -13.776 1.00 60.75 88 SER A CA 1
ATOM 696 C C . SER A 1 88 ? 25.556 -6.745 -13.812 1.00 60.75 88 SER A C 1
ATOM 698 O O . SER A 1 88 ? 25.352 -7.795 -14.420 1.00 60.75 88 SER A O 1
ATOM 700 N N . LEU A 1 89 ? 24.578 -6.105 -13.164 1.00 59.28 89 LEU A N 1
ATOM 701 C CA . LEU A 1 89 ? 23.152 -6.423 -13.278 1.00 59.28 89 LEU A CA 1
ATOM 702 C C . LEU A 1 89 ? 22.533 -5.581 -14.396 1.00 59.28 89 LEU A C 1
ATOM 704 O O . LEU A 1 89 ? 23.010 -4.497 -14.682 1.00 59.28 89 LEU A O 1
ATOM 708 N N . ARG A 1 90 ? 21.432 -6.016 -15.020 1.00 67.56 90 ARG A N 1
ATOM 709 C CA . ARG A 1 90 ? 20.638 -5.075 -15.830 1.00 67.56 90 ARG A CA 1
ATOM 710 C C . ARG A 1 90 ? 20.106 -3.988 -14.876 1.00 67.56 90 ARG A C 1
ATOM 712 O O . ARG A 1 90 ? 19.303 -4.349 -14.009 1.00 67.56 90 ARG A O 1
ATOM 719 N N . PRO A 1 91 ? 20.499 -2.704 -15.005 1.00 67.44 91 PRO A N 1
ATOM 720 C CA . PRO A 1 91 ? 20.154 -1.621 -14.058 1.00 67.44 91 PRO A CA 1
ATOM 721 C C . PRO A 1 91 ? 18.638 -1.475 -13.829 1.00 67.44 91 PRO A C 1
ATOM 723 O O . PRO A 1 91 ? 18.151 -1.101 -12.765 1.00 67.44 91 PRO A O 1
ATOM 726 N N . GLU A 1 92 ? 17.892 -1.878 -14.846 1.00 68.31 92 GLU A N 1
ATOM 727 C CA . GLU A 1 92 ? 16.439 -1.963 -14.969 1.00 68.31 92 GLU A CA 1
ATOM 728 C C . GLU A 1 92 ? 15.813 -3.003 -14.025 1.00 68.31 92 GLU A C 1
ATOM 730 O O . GLU A 1 92 ? 14.806 -2.753 -13.364 1.00 68.31 92 GLU A O 1
ATOM 735 N N . LEU A 1 93 ? 16.419 -4.190 -13.942 1.00 71.19 93 LEU A N 1
ATOM 736 C CA . LEU A 1 93 ? 15.971 -5.263 -13.053 1.00 71.19 93 LEU A CA 1
ATOM 737 C C . LEU A 1 93 ? 16.350 -4.952 -11.611 1.00 71.19 93 LEU A C 1
ATOM 739 O O . LEU A 1 93 ? 15.585 -5.212 -10.690 1.00 71.19 93 LEU A O 1
ATOM 743 N N . ALA A 1 94 ? 17.520 -4.355 -11.436 1.00 72.69 94 ALA A N 1
ATOM 744 C CA . ALA A 1 94 ? 18.032 -3.871 -10.173 1.00 72.69 94 ALA A CA 1
ATOM 745 C C . ALA A 1 94 ? 17.071 -2.888 -9.481 1.00 72.69 94 ALA A C 1
ATOM 747 O O . ALA A 1 94 ? 16.656 -3.129 -8.346 1.00 72.69 94 ALA A O 1
ATOM 748 N N . SER A 1 95 ? 16.655 -1.827 -10.182 1.00 71.19 95 SER A N 1
ATOM 749 C CA . SER A 1 95 ? 15.688 -0.859 -9.650 1.00 71.19 95 SER A CA 1
ATOM 750 C C . SER A 1 95 ? 14.340 -1.517 -9.341 1.00 71.19 95 SER A C 1
ATOM 752 O O . SER A 1 95 ? 13.763 -1.273 -8.285 1.00 71.19 95 SER A O 1
ATOM 754 N N . THR A 1 96 ? 13.884 -2.424 -10.208 1.00 76.62 96 THR A N 1
ATOM 755 C CA . THR A 1 96 ? 12.647 -3.191 -10.014 1.00 76.62 96 THR A CA 1
ATOM 756 C C . THR A 1 96 ? 12.699 -4.047 -8.741 1.00 76.62 96 THR A C 1
ATOM 758 O O . THR A 1 96 ? 11.776 -3.995 -7.931 1.00 76.62 96 THR A O 1
ATOM 761 N N . ILE A 1 97 ? 13.787 -4.794 -8.522 1.00 77.25 97 ILE A N 1
ATOM 762 C CA . ILE A 1 97 ? 13.968 -5.666 -7.349 1.00 77.25 97 ILE A CA 1
ATOM 763 C C . ILE A 1 97 ? 13.973 -4.850 -6.056 1.00 77.25 97 ILE A C 1
ATOM 765 O O . ILE A 1 97 ? 13.268 -5.199 -5.109 1.00 77.25 97 ILE A O 1
ATOM 769 N N . LEU A 1 98 ? 14.728 -3.748 -6.015 1.00 78.75 98 LEU A N 1
ATOM 770 C CA . LEU A 1 98 ? 14.766 -2.867 -4.846 1.00 78.75 98 LEU A CA 1
ATOM 771 C C . LEU A 1 98 ? 13.379 -2.340 -4.499 1.00 78.75 98 LEU A C 1
ATOM 773 O O . LEU A 1 98 ? 12.997 -2.305 -3.330 1.00 78.75 98 LEU A O 1
ATOM 777 N N . THR A 1 99 ? 12.609 -1.960 -5.514 1.00 75.88 99 THR A N 1
ATOM 778 C CA . THR A 1 99 ? 11.283 -1.414 -5.292 1.00 75.88 99 THR A CA 1
ATOM 779 C C . THR A 1 99 ? 10.337 -2.434 -4.661 1.00 75.88 99 THR A C 1
ATOM 781 O O . THR A 1 99 ? 9.667 -2.116 -3.674 1.00 75.88 99 THR A O 1
ATOM 784 N N . VAL A 1 100 ? 10.329 -3.676 -5.148 1.00 84.06 100 VAL A N 1
ATOM 785 C CA . VAL A 1 100 ? 9.479 -4.726 -4.565 1.00 84.06 100 VAL A CA 1
ATOM 786 C C . VAL A 1 100 ? 9.942 -5.119 -3.154 1.00 84.06 100 VAL A C 1
ATOM 788 O O . VAL A 1 100 ? 9.126 -5.527 -2.332 1.00 84.06 100 VAL A O 1
ATOM 791 N N . LEU A 1 101 ? 11.220 -4.926 -2.813 1.00 87.00 101 LEU A N 1
ATOM 792 C CA . LEU A 1 101 ? 11.719 -5.143 -1.451 1.00 87.00 101 LEU A CA 1
ATOM 793 C C . LEU A 1 101 ? 11.373 -3.994 -0.491 1.00 87.00 101 LEU A C 1
ATOM 795 O O . LEU A 1 101 ? 11.056 -4.244 0.672 1.00 87.00 101 LEU A O 1
ATOM 799 N N . TYR A 1 102 ? 11.423 -2.739 -0.945 1.00 87.31 102 TYR A N 1
ATOM 800 C CA . TYR A 1 102 ? 11.275 -1.581 -0.058 1.00 87.31 102 TYR A CA 1
ATOM 801 C C . TYR A 1 102 ? 9.845 -1.075 0.101 1.00 87.31 102 TYR A C 1
ATOM 803 O O . TYR A 1 102 ? 9.489 -0.657 1.205 1.00 87.31 102 TYR A O 1
ATOM 811 N N . ILE A 1 103 ? 9.003 -1.120 -0.941 1.00 89.25 103 ILE A N 1
ATOM 812 C CA . ILE A 1 103 ? 7.605 -0.658 -0.831 1.00 89.25 103 ILE A CA 1
ATOM 813 C C . ILE A 1 103 ? 6.866 -1.365 0.316 1.00 89.25 103 ILE A C 1
ATOM 815 O O . ILE A 1 103 ? 6.217 -0.662 1.099 1.00 89.25 103 ILE A O 1
ATOM 819 N N . PRO A 1 104 ? 6.957 -2.702 0.484 1.00 92.31 104 PRO A N 1
ATOM 820 C CA . PRO A 1 104 ? 6.211 -3.402 1.528 1.00 92.31 104 PRO A CA 1
ATOM 821 C C . PRO A 1 104 ? 6.592 -3.000 2.957 1.00 92.31 104 PRO A C 1
ATOM 823 O O . PRO A 1 104 ? 5.793 -3.175 3.881 1.00 92.31 104 PRO A O 1
ATOM 826 N N . LEU A 1 105 ? 7.779 -2.413 3.149 1.00 89.88 105 LEU A N 1
ATOM 827 C CA . LEU A 1 105 ? 8.223 -1.918 4.451 1.00 89.88 105 LEU A CA 1
ATOM 828 C C . LEU A 1 105 ? 7.374 -0.736 4.929 1.00 89.88 105 LEU A C 1
ATOM 830 O O . LEU A 1 105 ? 7.165 -0.590 6.134 1.00 89.88 105 LEU A O 1
ATOM 834 N N . ILE A 1 106 ? 6.830 0.067 4.007 1.00 91.50 106 ILE A N 1
ATOM 835 C CA . ILE A 1 106 ? 6.001 1.220 4.364 1.00 91.50 106 ILE A CA 1
ATOM 836 C C . ILE A 1 106 ? 4.686 0.769 5.006 1.00 91.50 106 ILE A C 1
ATOM 838 O O . ILE A 1 106 ? 4.467 1.112 6.170 1.00 91.50 106 ILE A O 1
ATOM 842 N N . PRO A 1 107 ? 3.821 -0.047 4.370 1.00 92.44 107 PRO A N 1
ATOM 843 C CA . PRO A 1 107 ? 2.606 -0.490 5.041 1.00 92.44 107 PRO A CA 1
ATOM 844 C C . PRO A 1 107 ? 2.863 -1.331 6.290 1.00 92.44 107 PRO A C 1
ATOM 846 O O . PRO A 1 107 ? 2.062 -1.269 7.222 1.00 92.44 107 PRO A O 1
ATOM 849 N N . ALA A 1 108 ? 3.965 -2.087 6.349 1.00 90.06 108 ALA A N 1
ATOM 850 C CA . ALA A 1 108 ? 4.368 -2.787 7.568 1.00 90.06 108 ALA A CA 1
ATOM 851 C C . ALA A 1 108 ? 4.626 -1.805 8.726 1.00 90.06 108 ALA A C 1
ATOM 853 O O . ALA A 1 108 ? 4.068 -1.975 9.811 1.00 90.06 108 ALA A O 1
ATOM 854 N N . LEU A 1 109 ? 5.379 -0.728 8.482 1.00 88.69 109 LEU A N 1
ATOM 855 C CA . LEU A 1 109 ? 5.623 0.329 9.465 1.00 88.69 109 LEU A CA 1
ATOM 856 C C . LEU A 1 109 ? 4.328 1.019 9.903 1.00 88.69 109 LEU A C 1
ATOM 858 O O . LEU A 1 109 ? 4.091 1.169 11.104 1.00 88.69 109 LEU A O 1
ATOM 862 N N . LEU A 1 110 ? 3.473 1.398 8.947 1.00 90.31 110 LEU A N 1
ATOM 863 C CA . LEU A 1 110 ? 2.185 2.034 9.245 1.00 90.31 110 LEU A CA 1
ATOM 864 C C . LEU A 1 110 ? 1.314 1.131 10.128 1.00 90.31 110 LEU A C 1
ATOM 866 O O . LEU A 1 110 ? 0.687 1.599 11.082 1.00 90.31 110 LEU A O 1
ATOM 870 N N . THR A 1 111 ? 1.316 -0.167 9.828 1.00 89.62 111 THR A N 1
ATOM 871 C CA . THR A 1 111 ? 0.557 -1.188 10.551 1.00 89.62 111 THR A CA 1
ATOM 872 C C . THR A 1 111 ? 1.086 -1.408 11.964 1.00 89.62 111 THR A C 1
ATOM 874 O O . THR A 1 111 ? 0.293 -1.539 12.900 1.00 89.62 111 THR A O 1
ATOM 877 N N . ILE A 1 112 ? 2.410 -1.453 12.142 1.00 85.00 112 ILE A N 1
ATOM 878 C CA . ILE A 1 112 ? 3.041 -1.568 13.463 1.00 85.00 112 ILE A CA 1
ATOM 879 C C . ILE A 1 112 ? 2.681 -0.343 14.310 1.00 85.00 112 ILE A C 1
ATOM 881 O O . ILE A 1 112 ? 2.240 -0.509 15.446 1.00 85.00 112 ILE A O 1
ATOM 885 N N . ASN A 1 113 ? 2.775 0.867 13.746 1.00 85.31 113 ASN A N 1
ATOM 886 C CA . ASN A 1 113 ? 2.410 2.092 14.460 1.00 85.31 113 ASN A CA 1
ATOM 887 C C . ASN A 1 113 ? 0.931 2.069 14.888 1.00 85.31 113 ASN A C 1
ATOM 889 O O . ASN A 1 113 ? 0.628 2.205 16.072 1.00 85.31 113 ASN A O 1
ATOM 893 N N . TRP A 1 114 ? 0.010 1.764 13.967 1.00 87.62 114 TRP A N 1
ATOM 894 C CA . TRP A 1 114 ? -1.412 1.609 14.303 1.00 87.62 114 TRP A CA 1
ATOM 895 C C . TRP A 1 114 ? -1.658 0.552 15.387 1.00 87.62 114 TRP A C 1
ATOM 897 O O . TRP A 1 114 ? -2.433 0.784 16.320 1.00 87.62 114 TRP A O 1
ATOM 907 N N . SER A 1 115 ? -0.975 -0.593 15.285 1.00 83.50 115 SER A N 1
ATOM 908 C CA . SER A 1 115 ? -1.112 -1.702 16.233 1.00 83.50 115 SER A CA 1
ATOM 909 C C . SER A 1 115 ? -0.741 -1.295 17.656 1.00 83.50 115 SER A C 1
ATOM 911 O O . SER A 1 115 ? -1.348 -1.784 18.603 1.00 83.50 115 SER A O 1
ATOM 913 N N . VAL A 1 116 ? 0.247 -0.413 17.806 1.00 79.44 116 VAL A N 1
ATOM 914 C CA . VAL A 1 116 ? 0.708 0.092 19.102 1.00 79.44 116 VAL A CA 1
ATOM 915 C C . VAL A 1 116 ? -0.166 1.244 19.599 1.00 79.44 116 VAL A C 1
ATOM 917 O O . VAL A 1 116 ? -0.525 1.265 20.773 1.00 79.44 116 VAL A O 1
ATOM 920 N N . ALA A 1 117 ? -0.508 2.194 18.727 1.00 79.38 117 ALA A N 1
ATOM 921 C CA . ALA A 1 117 ? -1.129 3.454 19.130 1.00 79.38 117 ALA A CA 1
ATOM 922 C C . ALA A 1 117 ? -2.648 3.360 19.347 1.00 79.38 117 ALA A C 1
ATOM 924 O O . ALA A 1 117 ? -3.180 3.964 20.277 1.00 79.38 117 ALA A O 1
ATOM 925 N N . GLU A 1 118 ? -3.366 2.629 18.487 1.00 78.88 118 GLU A N 1
ATOM 926 C CA . GLU A 1 118 ? -4.831 2.750 18.399 1.00 78.88 118 GLU A CA 1
ATOM 927 C C . GLU A 1 118 ? -5.575 1.428 18.514 1.00 78.88 118 GLU A C 1
ATOM 929 O O . GLU A 1 118 ? -6.753 1.427 18.869 1.00 78.88 118 GLU A O 1
ATOM 934 N N . ARG A 1 119 ? -4.914 0.298 18.252 1.00 79.50 119 ARG A N 1
ATOM 935 C CA . ARG A 1 119 ? -5.584 -1.003 18.182 1.00 79.50 119 ARG A CA 1
ATOM 936 C C . ARG A 1 119 ? -6.368 -1.372 19.444 1.00 79.50 119 ARG A C 1
ATOM 938 O O . ARG A 1 119 ? -7.439 -1.960 19.335 1.00 79.50 119 ARG A O 1
ATOM 945 N N . MET A 1 120 ? -5.859 -1.008 20.618 1.00 75.88 120 MET A N 1
ATOM 946 C CA . MET A 1 120 ? -6.525 -1.277 21.901 1.00 75.88 120 MET A CA 1
ATOM 947 C C . MET A 1 120 ? -7.767 -0.403 22.136 1.00 75.88 120 MET A C 1
ATOM 949 O O . MET A 1 120 ? -8.608 -0.734 22.960 1.00 75.88 120 MET A O 1
ATOM 953 N N . ASN A 1 121 ? -7.918 0.690 21.385 1.00 80.69 121 ASN A N 1
ATOM 954 C CA . ASN A 1 121 ? -8.982 1.680 21.560 1.00 80.69 121 ASN A CA 1
ATOM 955 C C . ASN A 1 121 ? -10.065 1.585 20.469 1.00 80.69 121 ASN A C 1
ATOM 957 O O . ASN A 1 121 ? -10.801 2.540 20.225 1.00 80.69 121 ASN A O 1
ATOM 961 N N . LEU A 1 122 ? -10.186 0.428 19.808 1.00 85.31 122 LEU A N 1
ATOM 962 C CA . LEU A 1 122 ? -11.136 0.206 18.709 1.00 85.31 122 LEU A CA 1
ATOM 963 C C . LEU A 1 122 ? -12.566 -0.119 19.168 1.00 85.31 122 LEU A C 1
ATOM 965 O O . LEU A 1 122 ? -13.426 -0.377 18.328 1.00 85.31 122 LEU A O 1
ATOM 969 N N . TRP A 1 123 ? -12.850 -0.058 20.470 1.00 78.00 123 TRP A N 1
ATOM 970 C CA . TRP A 1 123 ? -14.192 -0.281 21.018 1.00 78.00 123 TRP A CA 1
ATOM 971 C C . TRP A 1 123 ? -15.227 0.708 20.457 1.00 78.00 123 TRP A C 1
ATOM 973 O O . TRP A 1 123 ? -16.364 0.327 20.200 1.00 78.00 123 TRP A O 1
ATOM 983 N N . SER A 1 124 ? -14.835 1.961 20.194 1.00 79.19 124 SER A N 1
ATOM 984 C CA . SER A 1 124 ? -15.738 2.986 19.649 1.00 79.19 124 SER A CA 1
ATOM 985 C C . SER A 1 124 ? -16.176 2.704 18.202 1.00 79.19 124 SER A C 1
ATOM 987 O O . SER A 1 124 ? -17.377 2.692 17.943 1.00 79.19 124 SER A O 1
ATOM 989 N N . PRO A 1 125 ? -15.277 2.435 17.235 1.00 84.69 125 PRO A N 1
ATOM 990 C CA . PRO A 1 125 ? -15.724 2.011 15.912 1.00 84.69 125 PRO A CA 1
ATOM 991 C C . PRO A 1 125 ? -16.404 0.632 15.938 1.00 84.69 125 PRO A C 1
ATOM 993 O O . PRO A 1 125 ? -17.290 0.393 15.120 1.00 84.69 125 PRO A O 1
ATOM 996 N N . ALA A 1 126 ? -16.047 -0.258 16.871 1.00 84.38 126 ALA A N 1
ATOM 997 C CA . ALA A 1 126 ? -16.687 -1.568 17.016 1.00 84.38 126 ALA A CA 1
ATOM 998 C C . ALA A 1 126 ? -18.125 -1.503 17.565 1.00 84.38 126 ALA A C 1
ATOM 1000 O O . ALA A 1 126 ? -18.920 -2.385 17.253 1.00 84.38 126 ALA A O 1
ATOM 1001 N N . SER A 1 127 ? -18.490 -0.463 18.322 1.00 80.44 127 SER A N 1
ATOM 1002 C CA . SER A 1 127 ? -19.829 -0.330 18.917 1.00 80.44 127 SER A CA 1
ATOM 1003 C C . SER A 1 127 ? -20.912 0.159 17.949 1.00 80.44 127 SER A C 1
ATOM 1005 O O . SER A 1 127 ? -22.088 0.189 18.305 1.00 80.44 127 SER A O 1
ATOM 1007 N N . SER A 1 128 ? -20.547 0.533 16.719 1.00 82.50 128 SER A N 1
ATOM 1008 C CA . SER A 1 128 ? -21.491 1.001 15.699 1.00 82.50 128 SER A CA 1
ATOM 1009 C C . SER A 1 128 ? -21.627 0.007 14.547 1.00 82.50 128 SER A C 1
ATOM 1011 O O . SER A 1 128 ? -20.661 -0.641 14.137 1.00 82.50 128 SER A O 1
ATOM 1013 N N . SER A 1 129 ? -22.836 -0.092 13.983 1.00 81.12 129 SER A N 1
ATOM 1014 C CA . SER A 1 129 ? -23.105 -0.963 12.833 1.00 81.12 129 SER A CA 1
ATOM 1015 C C . SER A 1 129 ? -22.198 -0.598 11.655 1.00 81.12 129 SER A C 1
ATOM 1017 O O . SER A 1 129 ? -22.198 0.540 11.184 1.00 81.12 129 SER A O 1
ATOM 1019 N N . ASN A 1 130 ? -21.396 -1.562 11.190 1.00 85.25 130 ASN A N 1
ATOM 1020 C CA . ASN A 1 130 ? -20.364 -1.390 10.158 1.00 85.25 130 ASN A CA 1
ATOM 1021 C C . ASN A 1 130 ? -19.266 -0.348 10.473 1.00 85.25 130 ASN A C 1
ATOM 1023 O O . ASN A 1 130 ? -18.461 -0.039 9.591 1.00 85.25 130 ASN A O 1
ATOM 1027 N N . GLY A 1 131 ? -19.178 0.181 11.698 1.00 87.50 131 GLY A N 1
ATOM 1028 C CA . GLY A 1 131 ? -18.212 1.225 12.050 1.00 87.50 131 GLY A CA 1
ATOM 1029 C C . GLY A 1 131 ? -16.767 0.772 11.887 1.00 87.50 131 GLY A C 1
ATOM 1030 O O . GLY A 1 131 ? -15.991 1.409 11.175 1.00 87.50 131 GLY A O 1
ATOM 1031 N N . LEU A 1 132 ? -16.425 -0.383 12.465 1.00 89.56 132 LEU A N 1
ATOM 1032 C CA . LEU A 1 132 ? -15.092 -0.977 12.354 1.00 89.56 132 LEU A CA 1
ATOM 1033 C C . LEU A 1 132 ? -14.740 -1.316 10.905 1.00 89.56 132 LEU A C 1
ATOM 1035 O O . LEU A 1 132 ? -13.627 -1.047 10.455 1.00 89.56 132 LEU A O 1
ATOM 1039 N N . ARG A 1 133 ? -15.712 -1.834 10.151 1.00 91.62 133 ARG A N 1
ATOM 1040 C CA . ARG A 1 133 ? -15.564 -2.134 8.726 1.00 91.62 133 ARG A CA 1
ATOM 1041 C C . ARG A 1 133 ? -15.215 -0.877 7.924 1.00 91.62 133 ARG A C 1
ATOM 1043 O O . ARG A 1 133 ? -14.260 -0.899 7.151 1.00 91.62 133 ARG A O 1
ATOM 1050 N N . ASN A 1 134 ? -15.940 0.221 8.135 1.00 90.81 134 ASN A N 1
ATOM 1051 C CA . ASN A 1 134 ? -15.686 1.500 7.468 1.00 90.81 134 ASN A CA 1
ATOM 1052 C C . ASN A 1 134 ? -14.349 2.120 7.903 1.00 90.81 134 ASN A C 1
ATOM 1054 O O . ASN A 1 134 ? -13.610 2.637 7.064 1.00 90.81 134 ASN A O 1
ATOM 1058 N N . TYR A 1 135 ? -14.014 2.045 9.195 1.00 92.88 135 TYR A N 1
ATOM 1059 C CA . TYR A 1 135 ? -12.746 2.535 9.743 1.00 92.88 135 TYR A CA 1
ATOM 1060 C C . TYR A 1 135 ? -11.545 1.830 9.103 1.00 92.88 135 TYR A C 1
ATOM 1062 O O . TYR A 1 135 ? -10.610 2.491 8.648 1.00 92.88 135 TYR A O 1
ATOM 1070 N N . LEU A 1 136 ? -11.595 0.497 9.037 1.00 93.94 136 LEU A N 1
ATOM 1071 C CA . LEU A 1 136 ? -10.556 -0.338 8.441 1.00 93.94 136 LEU A CA 1
ATOM 1072 C C . LEU A 1 136 ? -10.472 -0.133 6.923 1.00 93.94 136 LEU A C 1
ATOM 1074 O O . LEU A 1 136 ? -9.375 -0.069 6.376 1.00 93.94 136 LEU A O 1
ATOM 1078 N N . ASP A 1 137 ? -11.606 0.050 6.247 1.00 94.00 137 ASP A N 1
ATOM 1079 C CA . ASP A 1 137 ? -11.631 0.382 4.822 1.00 94.00 137 ASP A CA 1
ATOM 1080 C C . ASP A 1 137 ? -10.929 1.710 4.507 1.00 94.00 137 ASP A C 1
ATOM 1082 O O . ASP A 1 137 ? -10.099 1.785 3.599 1.00 94.00 137 ASP A O 1
ATOM 1086 N N . GLY A 1 138 ? -11.234 2.755 5.283 1.00 93.94 138 GLY A N 1
ATOM 1087 C CA . GLY A 1 138 ? -10.552 4.042 5.177 1.00 93.94 138 GLY A CA 1
ATOM 1088 C C . GLY A 1 138 ? -9.052 3.910 5.444 1.00 93.94 138 GLY A C 1
ATOM 1089 O O . GLY A 1 138 ? -8.253 4.472 4.700 1.00 93.94 138 GLY A O 1
ATOM 1090 N N . MET A 1 139 ? -8.670 3.113 6.449 1.00 94.50 139 MET A N 1
ATOM 1091 C CA . MET A 1 139 ? -7.266 2.866 6.790 1.00 94.50 139 MET A CA 1
ATOM 1092 C C . MET A 1 139 ? -6.506 2.193 5.645 1.00 94.50 139 MET A C 1
ATOM 1094 O O . MET A 1 139 ? -5.425 2.654 5.281 1.00 94.50 139 MET A O 1
ATOM 1098 N N . LEU A 1 140 ? -7.087 1.143 5.052 1.00 96.19 140 LEU A N 1
ATOM 1099 C CA . LEU A 1 140 ? -6.497 0.417 3.928 1.00 96.19 140 LEU A CA 1
ATOM 1100 C C . LEU A 1 140 ? -6.220 1.357 2.750 1.00 96.19 140 LEU A C 1
ATOM 1102 O O . LEU A 1 140 ? -5.132 1.337 2.181 1.00 96.19 140 LEU A O 1
ATOM 1106 N N . LEU A 1 141 ? -7.190 2.205 2.400 1.00 95.94 141 LEU A N 1
ATOM 1107 C CA . LEU A 1 141 ? -7.045 3.156 1.297 1.00 95.94 141 LEU A CA 1
ATOM 1108 C C . LEU A 1 141 ? -5.960 4.196 1.587 1.00 95.94 141 LEU A C 1
ATOM 1110 O O . LEU A 1 141 ? -5.172 4.507 0.698 1.00 95.94 141 LEU A O 1
ATOM 1114 N N . SER A 1 142 ? -5.860 4.686 2.824 1.00 94.69 142 SER A N 1
ATOM 1115 C CA . SER A 1 142 ? -4.785 5.601 3.216 1.00 94.69 142 SER A CA 1
ATOM 1116 C C . SER A 1 142 ? -3.405 4.937 3.172 1.00 94.69 142 SER A C 1
ATOM 1118 O O . SER A 1 142 ? -2.448 5.580 2.746 1.00 94.69 142 SER A O 1
ATOM 1120 N N . TYR A 1 143 ? -3.288 3.655 3.542 1.00 95.50 143 TYR A N 1
ATOM 1121 C CA . TYR A 1 143 ? -2.032 2.901 3.413 1.00 95.50 143 TYR A CA 1
ATOM 1122 C C . TYR A 1 143 ? -1.617 2.744 1.952 1.00 95.50 143 TYR A C 1
ATOM 1124 O O . TYR A 1 143 ? -0.461 3.005 1.625 1.00 95.50 143 TYR A O 1
ATOM 1132 N N . ILE A 1 144 ? -2.567 2.402 1.075 1.00 96.12 144 ILE A N 1
ATOM 1133 C CA . ILE A 1 144 ? -2.324 2.296 -0.367 1.00 96.12 144 ILE A CA 1
ATOM 1134 C C . ILE A 1 144 ? -1.853 3.643 -0.920 1.00 96.12 144 ILE A C 1
ATOM 1136 O O . ILE A 1 144 ? -0.825 3.683 -1.582 1.00 96.12 144 ILE A O 1
ATOM 1140 N N . ILE A 1 145 ? -2.533 4.750 -0.594 1.00 94.94 145 ILE A N 1
ATOM 1141 C CA . ILE A 1 145 ? -2.145 6.095 -1.053 1.00 94.94 145 ILE A CA 1
ATOM 1142 C C . ILE A 1 145 ? -0.707 6.425 -0.637 1.00 94.94 145 ILE A C 1
ATOM 1144 O O . ILE A 1 145 ? 0.100 6.808 -1.479 1.00 94.94 145 ILE A O 1
ATOM 1148 N N . VAL A 1 146 ? -0.370 6.266 0.646 1.00 93.69 146 VAL A N 1
ATOM 1149 C CA . VAL A 1 146 ? 0.968 6.609 1.158 1.00 93.69 146 VAL A CA 1
ATOM 1150 C C . VAL A 1 146 ? 2.040 5.700 0.559 1.00 93.69 146 VAL A C 1
ATOM 1152 O O . VAL A 1 146 ? 3.091 6.185 0.148 1.00 93.69 146 VAL A O 1
ATOM 1155 N N . SER A 1 147 ? 1.765 4.399 0.462 1.00 94.31 147 SER A N 1
ATOM 1156 C CA . SER A 1 147 ? 2.678 3.424 -0.132 1.00 94.31 147 SER A CA 1
ATOM 1157 C C . SER A 1 147 ? 2.915 3.697 -1.618 1.00 94.31 147 SER A C 1
ATOM 1159 O O . SER A 1 147 ? 4.060 3.667 -2.058 1.00 94.31 147 SER A O 1
ATOM 1161 N N . THR A 1 148 ? 1.871 4.036 -2.379 1.00 93.75 148 THR A N 1
ATOM 1162 C CA . THR A 1 148 ? 2.001 4.360 -3.805 1.00 93.75 148 THR A CA 1
ATOM 1163 C C . THR A 1 148 ? 2.734 5.683 -4.000 1.00 93.75 148 THR A C 1
ATOM 1165 O O . THR A 1 148 ? 3.611 5.764 -4.851 1.00 93.75 148 THR A O 1
ATOM 1168 N N . LEU A 1 149 ? 2.459 6.712 -3.191 1.00 92.12 149 LEU A N 1
ATOM 1169 C CA . LEU A 1 149 ? 3.217 7.969 -3.245 1.00 92.12 149 LEU A CA 1
ATOM 1170 C C . LEU A 1 149 ? 4.702 7.750 -2.937 1.00 92.12 149 LEU A C 1
ATOM 1172 O O . LEU A 1 149 ? 5.556 8.290 -3.637 1.00 92.12 149 LEU A O 1
ATOM 1176 N N . PHE A 1 150 ? 5.010 6.928 -1.930 1.00 91.25 150 PHE A N 1
ATOM 1177 C CA . PHE A 1 150 ? 6.382 6.534 -1.621 1.00 91.25 150 PHE A CA 1
ATOM 1178 C C . PHE A 1 150 ? 7.029 5.787 -2.793 1.00 91.25 150 PHE A C 1
ATOM 1180 O O . PHE A 1 150 ? 8.141 6.128 -3.183 1.00 91.25 150 PHE A O 1
ATOM 1187 N N . ALA A 1 151 ? 6.328 4.813 -3.381 1.00 90.56 151 ALA A N 1
ATOM 1188 C CA . ALA A 1 151 ? 6.798 4.053 -4.534 1.00 90.56 151 ALA A CA 1
ATOM 1189 C C . ALA A 1 151 ? 7.133 4.967 -5.719 1.00 90.56 151 ALA A C 1
ATOM 1191 O O . ALA A 1 151 ? 8.220 4.878 -6.282 1.00 90.56 151 ALA A O 1
ATOM 1192 N N . MET A 1 152 ? 6.228 5.890 -6.055 1.00 88.81 152 MET A N 1
ATOM 1193 C CA . MET A 1 152 ? 6.418 6.847 -7.147 1.00 88.81 152 MET A CA 1
ATOM 1194 C C . MET A 1 152 ? 7.591 7.795 -6.879 1.00 88.81 152 MET A C 1
ATOM 1196 O O . MET A 1 152 ? 8.383 8.055 -7.782 1.00 88.81 152 MET A O 1
ATOM 1200 N N . ALA A 1 153 ? 7.740 8.282 -5.642 1.00 88.19 153 ALA A N 1
ATOM 1201 C CA . ALA A 1 153 ? 8.875 9.118 -5.256 1.00 88.19 153 ALA A CA 1
ATOM 1202 C C . ALA A 1 153 ? 10.202 8.347 -5.329 1.00 88.19 153 ALA A C 1
ATOM 1204 O O . ALA A 1 153 ? 11.180 8.861 -5.870 1.00 88.19 153 ALA A O 1
ATOM 1205 N N . PHE A 1 154 ? 10.230 7.106 -4.835 1.00 85.50 154 PHE A N 1
ATOM 1206 C CA . PHE A 1 154 ? 11.404 6.239 -4.891 1.00 85.50 154 PHE A CA 1
ATOM 1207 C C . PHE A 1 154 ? 11.809 5.942 -6.337 1.00 85.50 154 PHE A C 1
ATOM 1209 O O . PHE A 1 154 ? 12.957 6.179 -6.701 1.00 85.50 154 PHE A O 1
ATOM 1216 N N . TYR A 1 155 ? 10.865 5.522 -7.186 1.00 82.06 155 TYR A N 1
ATOM 1217 C CA . TYR A 1 155 ? 11.119 5.299 -8.610 1.00 82.06 155 TYR A CA 1
ATOM 1218 C C . TYR A 1 155 ? 11.618 6.559 -9.319 1.00 82.06 155 TYR A C 1
ATOM 1220 O O . TYR A 1 155 ? 12.591 6.489 -10.066 1.00 82.06 155 TYR A O 1
ATOM 1228 N N . GLY A 1 156 ? 10.978 7.708 -9.078 1.00 80.62 156 GLY A N 1
ATOM 1229 C CA . GLY A 1 156 ? 11.373 8.978 -9.683 1.00 80.62 156 GLY A CA 1
ATOM 1230 C C . GLY A 1 156 ? 12.805 9.373 -9.321 1.00 80.62 156 GLY A C 1
ATOM 1231 O O . GLY A 1 156 ? 13.590 9.710 -10.205 1.00 80.62 156 GLY A O 1
ATOM 1232 N N . LEU A 1 157 ? 13.171 9.268 -8.040 1.00 81.81 157 LEU A N 1
ATOM 1233 C CA . LEU A 1 157 ? 14.528 9.560 -7.572 1.00 81.81 157 LEU A CA 1
ATOM 1234 C C . LEU A 1 157 ? 15.548 8.568 -8.139 1.00 81.81 157 LEU A C 1
ATOM 1236 O O . LEU A 1 157 ? 16.562 8.988 -8.689 1.00 81.81 157 LEU A O 1
ATOM 1240 N N . MET A 1 158 ? 15.264 7.265 -8.073 1.00 77.06 158 MET A N 1
ATOM 1241 C CA . MET A 1 158 ? 16.163 6.234 -8.598 1.00 77.06 158 MET A CA 1
ATOM 1242 C C . MET A 1 158 ? 16.400 6.390 -10.103 1.00 77.06 158 MET A C 1
ATOM 1244 O O . MET A 1 158 ? 17.532 6.238 -10.557 1.00 77.06 158 MET A O 1
ATOM 1248 N N . ASN A 1 159 ? 15.368 6.755 -10.868 1.00 75.88 159 ASN A N 1
ATOM 1249 C CA . ASN A 1 159 ? 15.499 7.015 -12.298 1.00 75.88 159 ASN A CA 1
ATOM 1250 C C . ASN A 1 159 ? 16.427 8.210 -12.581 1.00 75.88 159 ASN A C 1
ATOM 1252 O O . ASN A 1 159 ? 17.392 8.074 -13.329 1.00 75.88 159 ASN A O 1
ATOM 1256 N N . VAL A 1 160 ? 16.200 9.353 -11.920 1.00 76.69 160 VAL A N 1
ATOM 1257 C CA . VAL A 1 160 ? 17.055 10.548 -12.071 1.00 76.69 160 VAL A CA 1
ATOM 1258 C C . VAL A 1 160 ? 18.519 10.243 -11.735 1.00 76.69 160 VAL A C 1
ATOM 1260 O O . VAL A 1 160 ? 19.424 10.789 -12.361 1.00 76.69 160 VAL A O 1
ATOM 1263 N N . MET A 1 161 ? 18.762 9.375 -10.753 1.00 71.88 161 MET A N 1
ATOM 1264 C CA . MET A 1 161 ? 20.108 9.103 -10.250 1.00 71.88 161 MET A CA 1
ATOM 1265 C C . MET A 1 161 ? 20.871 8.045 -11.054 1.00 71.88 161 MET A C 1
ATOM 1267 O O . MET A 1 161 ? 22.087 8.172 -11.216 1.00 71.88 161 MET A O 1
ATOM 1271 N N . ILE A 1 162 ? 20.182 7.007 -11.541 1.00 69.50 162 ILE A N 1
ATOM 1272 C CA . ILE A 1 162 ? 20.787 5.969 -12.386 1.00 69.50 162 ILE A CA 1
ATOM 1273 C C . ILE A 1 162 ? 20.934 6.484 -13.825 1.00 69.50 162 ILE A C 1
ATOM 1275 O O . ILE A 1 162 ? 21.934 6.185 -14.463 1.00 69.50 162 ILE A O 1
ATOM 1279 N N . GLY A 1 163 ? 20.004 7.314 -14.312 1.00 57.78 163 GLY A N 1
ATOM 1280 C CA . GLY A 1 163 ? 20.111 7.999 -15.605 1.00 57.78 163 GLY A CA 1
ATOM 1281 C C . GLY A 1 163 ? 19.888 7.113 -16.833 1.00 57.78 163 GLY A C 1
ATOM 1282 O O . GLY A 1 163 ? 20.112 7.571 -17.950 1.00 57.78 163 GLY A O 1
ATOM 1283 N N . GLU A 1 164 ? 19.452 5.864 -16.648 1.00 59.78 164 GLU A N 1
ATOM 1284 C CA . GLU A 1 164 ? 19.473 4.860 -17.720 1.00 59.78 164 GLU A CA 1
ATOM 1285 C C . GLU A 1 164 ? 18.100 4.310 -18.129 1.00 59.78 164 GLU A C 1
ATOM 1287 O O . GLU A 1 164 ? 18.040 3.590 -19.122 1.00 59.78 164 GLU A O 1
ATOM 1292 N N . ASN A 1 165 ? 16.987 4.623 -17.441 1.00 63.66 165 ASN A N 1
ATOM 1293 C CA . ASN A 1 165 ? 15.708 3.995 -17.804 1.00 63.66 165 ASN A CA 1
ATOM 1294 C C . ASN A 1 165 ? 14.454 4.862 -17.603 1.00 63.66 165 ASN A C 1
ATOM 1296 O O . ASN A 1 165 ? 14.114 5.164 -16.461 1.00 63.66 165 ASN A O 1
ATOM 1300 N N . PRO A 1 166 ? 13.704 5.227 -18.662 1.00 68.31 166 PRO A N 1
ATOM 1301 C CA . PRO A 1 166 ? 12.443 5.944 -18.503 1.00 68.31 166 PRO A CA 1
ATOM 1302 C C . PRO A 1 166 ? 11.452 5.152 -17.639 1.00 68.31 166 PRO A C 1
ATOM 1304 O O . PRO A 1 166 ? 11.357 3.931 -17.730 1.00 68.31 166 PRO A O 1
ATOM 1307 N N . PHE A 1 167 ? 10.684 5.867 -16.814 1.00 74.38 167 PHE A N 1
ATOM 1308 C CA . PHE A 1 167 ? 9.621 5.268 -16.011 1.00 74.38 167 PHE A CA 1
ATOM 1309 C C . PHE A 1 167 ? 8.579 4.629 -16.939 1.00 74.38 167 PHE A C 1
ATOM 1311 O O . PHE A 1 167 ? 7.919 5.331 -17.711 1.00 74.38 167 PHE A O 1
ATOM 1318 N N . MET A 1 168 ? 8.451 3.302 -16.889 1.00 81.31 168 MET A N 1
ATOM 1319 C CA . MET A 1 168 ? 7.556 2.559 -17.770 1.00 81.31 168 MET A CA 1
ATOM 1320 C C . MET A 1 168 ? 6.160 2.429 -17.163 1.00 81.31 168 MET A C 1
ATOM 1322 O O . MET A 1 168 ? 5.974 2.427 -15.947 1.00 81.31 168 MET A O 1
ATOM 1326 N N . ILE A 1 169 ? 5.156 2.215 -18.015 1.00 86.12 169 ILE A N 1
ATOM 1327 C CA . ILE A 1 169 ? 3.785 1.941 -17.557 1.00 86.12 169 ILE A CA 1
ATOM 1328 C C . ILE A 1 169 ? 3.705 0.694 -16.656 1.00 86.12 169 ILE A C 1
ATOM 1330 O O . ILE A 1 169 ? 2.884 0.633 -15.745 1.00 86.12 169 ILE A O 1
ATOM 1334 N N . LEU A 1 170 ? 4.601 -0.278 -16.861 1.00 86.44 170 LEU A N 1
ATOM 1335 C CA . LEU A 1 170 ? 4.728 -1.449 -15.994 1.00 86.44 170 LEU A CA 1
ATOM 1336 C C . LEU A 1 170 ? 5.227 -1.100 -14.592 1.00 86.44 170 LEU A C 1
ATOM 1338 O O . LEU A 1 170 ? 4.781 -1.727 -13.637 1.00 86.44 170 LEU A O 1
ATOM 1342 N N . ASP A 1 171 ? 6.097 -0.097 -14.456 1.00 85.88 171 ASP A N 1
ATOM 1343 C CA . ASP A 1 171 ? 6.609 0.342 -13.154 1.00 85.88 171 ASP A CA 1
ATOM 1344 C C . ASP A 1 171 ? 5.485 1.008 -12.337 1.00 85.88 171 ASP A C 1
ATOM 1346 O O . ASP A 1 171 ? 5.408 0.834 -11.122 1.00 85.88 171 ASP A O 1
ATOM 1350 N N . LEU A 1 172 ? 4.536 1.678 -13.009 1.00 88.44 172 LEU A N 1
ATOM 1351 C CA . LEU A 1 172 ? 3.302 2.171 -12.386 1.00 88.44 172 LEU A CA 1
ATOM 1352 C C . LEU A 1 172 ? 2.397 1.028 -11.918 1.00 88.44 172 LEU A C 1
ATOM 1354 O O . LEU A 1 172 ? 1.887 1.070 -10.797 1.00 88.44 172 LEU A O 1
ATOM 1358 N N . PHE A 1 173 ? 2.174 0.018 -12.764 1.00 90.88 173 PHE A N 1
ATOM 1359 C CA . PHE A 1 173 ? 1.359 -1.130 -12.369 1.00 90.88 173 PHE A CA 1
ATOM 1360 C C . PHE A 1 173 ? 1.992 -1.883 -11.206 1.00 90.88 173 PHE A C 1
ATOM 1362 O O . PHE A 1 173 ? 1.275 -2.207 -10.266 1.00 90.88 173 PHE A O 1
ATOM 1369 N N . LEU A 1 174 ? 3.313 -2.070 -11.225 1.00 90.50 174 LEU A N 1
ATOM 1370 C CA . LEU A 1 174 ? 4.053 -2.685 -10.132 1.00 90.50 174 LEU A CA 1
ATOM 1371 C C . LEU A 1 174 ? 3.939 -1.860 -8.845 1.00 90.50 174 LEU A C 1
ATOM 1373 O O . LEU A 1 174 ? 3.561 -2.399 -7.813 1.00 90.50 174 LEU A O 1
ATOM 1377 N N . ALA A 1 175 ? 4.155 -0.540 -8.902 1.00 91.50 175 ALA A N 1
ATOM 1378 C CA . ALA A 1 175 ? 3.965 0.338 -7.746 1.00 91.50 175 ALA A CA 1
ATOM 1379 C C . ALA A 1 175 ? 2.561 0.182 -7.136 1.00 91.50 175 ALA A C 1
ATOM 1381 O O . ALA A 1 175 ? 2.415 0.057 -5.920 1.00 91.50 175 ALA A O 1
ATOM 1382 N N . LEU A 1 176 ? 1.523 0.144 -7.976 1.00 93.00 176 LEU A N 1
ATOM 1383 C CA . LEU A 1 176 ? 0.143 -0.028 -7.531 1.00 93.00 176 LEU A CA 1
ATOM 1384 C C . LEU A 1 176 ? -0.109 -1.419 -6.941 1.00 93.00 176 LEU A C 1
ATOM 1386 O O . LEU A 1 176 ? -0.687 -1.512 -5.855 1.00 93.00 176 LEU A O 1
ATOM 1390 N N . THR A 1 177 ? 0.300 -2.496 -7.617 1.00 94.00 177 THR A N 1
ATOM 1391 C CA . THR A 1 177 ? 0.072 -3.859 -7.120 1.00 94.00 177 THR A CA 1
ATOM 1392 C C . THR A 1 177 ? 0.846 -4.122 -5.843 1.00 94.00 177 THR A C 1
ATOM 1394 O O . THR A 1 177 ? 0.235 -4.587 -4.878 1.00 94.00 177 THR A O 1
ATOM 1397 N N . THR A 1 178 ? 2.122 -3.739 -5.769 1.00 94.00 178 THR A N 1
ATOM 1398 C CA . THR A 1 178 ? 2.928 -3.891 -4.556 1.00 94.00 178 THR A CA 1
ATOM 1399 C C . THR A 1 178 ? 2.308 -3.101 -3.406 1.00 94.00 178 THR A C 1
ATOM 1401 O O . THR A 1 178 ? 2.155 -3.644 -2.311 1.00 94.00 178 THR A O 1
ATOM 1404 N N . SER A 1 179 ? 1.858 -1.856 -3.623 1.00 95.50 179 SER A N 1
ATOM 1405 C CA . SER A 1 179 ? 1.179 -1.068 -2.581 1.00 95.50 179 SER A CA 1
ATOM 1406 C C . SER A 1 179 ? -0.138 -1.692 -2.115 1.00 95.50 179 SER A C 1
ATOM 1408 O O . SER A 1 179 ? -0.396 -1.740 -0.910 1.00 95.50 179 SER A O 1
ATOM 1410 N N . ILE A 1 180 ? -0.972 -2.187 -3.035 1.00 95.69 180 ILE A N 1
ATOM 1411 C CA . ILE A 1 180 ? -2.258 -2.831 -2.717 1.00 95.69 180 ILE A CA 1
ATOM 1412 C C . ILE A 1 180 ? -2.040 -4.124 -1.928 1.00 95.69 180 ILE A C 1
ATOM 1414 O O . ILE A 1 180 ? -2.672 -4.339 -0.886 1.00 95.69 180 ILE A O 1
ATOM 1418 N N . THR A 1 181 ? -1.152 -4.987 -2.417 1.00 95.12 181 THR A N 1
ATOM 1419 C CA . THR A 1 181 ? -0.910 -6.311 -1.844 1.00 95.12 181 THR A CA 1
ATOM 1420 C C . THR A 1 181 ? -0.233 -6.191 -0.484 1.00 95.12 181 THR A C 1
ATOM 1422 O O . THR A 1 181 ? -0.774 -6.702 0.497 1.00 95.12 181 THR A O 1
ATOM 1425 N N . SER A 1 182 ? 0.865 -5.438 -0.380 1.00 95.19 182 SER A N 1
ATOM 1426 C CA . SER A 1 182 ? 1.568 -5.235 0.890 1.00 95.19 182 SER A CA 1
ATOM 1427 C C . SER A 1 182 ? 0.691 -4.546 1.939 1.00 95.19 182 SER A C 1
ATOM 1429 O O . SER A 1 182 ? 0.619 -5.031 3.065 1.00 95.19 182 SER A O 1
ATOM 1431 N N . SER A 1 183 ? -0.073 -3.502 1.585 1.00 95.88 183 SER A N 1
ATOM 1432 C CA . SER A 1 183 ? -0.999 -2.850 2.528 1.00 95.88 183 SER A CA 1
ATOM 1433 C C . SER A 1 183 ? -2.063 -3.801 3.051 1.00 95.88 183 SER A C 1
ATOM 1435 O O . SER A 1 183 ? -2.346 -3.821 4.252 1.00 95.88 183 SER A O 1
ATOM 1437 N N . THR A 1 184 ? -2.627 -4.628 2.170 1.00 95.12 184 THR A N 1
ATOM 1438 C CA . THR A 1 184 ? -3.648 -5.584 2.590 1.00 95.12 184 THR A CA 1
ATOM 1439 C C . THR A 1 184 ? -3.057 -6.690 3.459 1.00 95.12 184 THR A C 1
ATOM 1441 O O . THR A 1 184 ? -3.639 -7.024 4.489 1.00 95.12 184 THR A O 1
ATOM 1444 N N . ILE A 1 185 ? -1.911 -7.261 3.083 1.00 94.69 185 ILE A N 1
ATOM 1445 C CA . ILE A 1 185 ? -1.301 -8.364 3.835 1.00 94.69 185 ILE A CA 1
ATOM 1446 C C . ILE A 1 185 ? -0.829 -7.877 5.209 1.00 94.69 185 ILE A C 1
ATOM 1448 O O . ILE A 1 185 ? -1.120 -8.546 6.201 1.00 94.69 185 ILE A O 1
ATOM 1452 N N . SER A 1 186 ? -0.202 -6.697 5.298 1.00 93.50 186 SER A N 1
ATOM 1453 C CA . SER A 1 186 ? 0.190 -6.094 6.581 1.00 93.50 186 SER A CA 1
ATOM 1454 C C . SER A 1 186 ? -1.017 -5.927 7.499 1.00 93.50 186 SER A C 1
ATOM 1456 O O . SER A 1 186 ? -1.011 -6.369 8.648 1.00 93.50 186 SER A O 1
ATOM 1458 N N . MET A 1 187 ? -2.108 -5.372 6.975 1.00 92.94 187 MET A N 1
ATOM 1459 C CA . MET A 1 187 ? -3.319 -5.151 7.754 1.00 92.94 187 MET A CA 1
ATOM 1460 C C . MET A 1 187 ? -4.027 -6.466 8.129 1.00 92.94 187 MET A C 1
ATOM 1462 O O . MET A 1 187 ? -4.499 -6.604 9.256 1.00 92.94 187 MET A O 1
ATOM 1466 N N . LEU A 1 188 ? -4.055 -7.466 7.240 1.00 91.88 188 LEU A N 1
ATOM 1467 C CA . LEU A 1 188 ? -4.576 -8.805 7.542 1.00 91.88 188 LEU A CA 1
ATOM 1468 C C . LEU A 1 188 ? -3.781 -9.485 8.654 1.00 91.88 188 LEU A C 1
ATOM 1470 O O . LEU A 1 188 ? -4.387 -10.092 9.537 1.00 91.88 188 LEU A O 1
ATOM 1474 N N . MET A 1 189 ? -2.450 -9.384 8.625 1.00 89.75 189 MET A N 1
ATOM 1475 C CA . MET A 1 189 ? -1.615 -9.870 9.719 1.00 89.75 189 MET A CA 1
ATOM 1476 C C . MET A 1 189 ? -2.011 -9.195 11.025 1.00 89.75 189 MET A C 1
ATOM 1478 O O . MET A 1 189 ? -2.305 -9.882 11.996 1.00 89.75 189 MET A O 1
ATOM 1482 N N . ALA A 1 190 ? -2.134 -7.869 11.024 1.00 88.12 190 ALA A N 1
ATOM 1483 C CA . ALA A 1 190 ? -2.479 -7.117 12.222 1.00 88.12 190 ALA A CA 1
ATOM 1484 C C . ALA A 1 190 ? -3.837 -7.493 12.817 1.00 88.12 190 ALA A C 1
ATOM 1486 O O . ALA A 1 190 ? -3.961 -7.615 14.034 1.00 88.12 190 ALA A O 1
ATOM 1487 N N . LEU A 1 191 ? -4.839 -7.708 11.963 1.00 88.44 191 LEU A N 1
ATOM 1488 C CA . LEU A 1 191 ? -6.177 -8.119 12.385 1.00 88.44 191 LEU A CA 1
ATOM 1489 C C . LEU A 1 191 ? -6.199 -9.553 12.925 1.00 88.44 191 LEU A C 1
ATOM 1491 O O . LEU A 1 191 ? -6.950 -9.842 13.852 1.00 88.44 191 LEU A O 1
ATOM 1495 N N . ARG A 1 192 ? -5.376 -10.448 12.365 1.00 85.75 192 ARG A N 1
ATOM 1496 C CA . ARG A 1 192 ? -5.328 -11.866 12.758 1.00 85.75 192 ARG A CA 1
ATOM 1497 C C . ARG A 1 192 ? -4.402 -12.147 13.937 1.00 85.75 192 ARG A C 1
ATOM 1499 O O . ARG A 1 192 ? -4.591 -13.135 14.638 1.00 85.75 192 ARG A O 1
ATOM 1506 N N . SER A 1 193 ? -3.395 -11.316 14.164 1.00 79.81 193 SER A N 1
ATOM 1507 C CA . SER A 1 193 ? -2.466 -11.491 15.276 1.00 79.81 193 SER A CA 1
ATOM 1508 C C . SER A 1 193 ? -3.130 -11.081 16.581 1.00 79.81 193 SER A C 1
ATOM 1510 O O . SER A 1 193 ? -3.458 -9.919 16.741 1.00 79.81 193 SER A O 1
ATOM 1512 N N . GLY A 1 194 ? -3.271 -11.968 17.566 1.00 70.06 194 GLY A N 1
ATOM 1513 C CA . GLY A 1 194 ? -3.911 -11.634 18.853 1.00 70.06 194 GLY A CA 1
ATOM 1514 C C . GLY A 1 194 ? -3.175 -10.602 19.727 1.00 70.06 194 GLY A C 1
ATOM 1515 O O . GLY A 1 194 ? -3.700 -10.195 20.756 1.00 70.06 194 GLY A O 1
ATOM 1516 N N . LYS A 1 195 ? -1.963 -10.170 19.350 1.00 70.88 195 LYS A N 1
ATOM 1517 C CA . LYS A 1 195 ? -1.136 -9.221 20.114 1.00 70.88 195 LYS A CA 1
ATOM 1518 C C . LYS A 1 195 ? -0.658 -8.067 19.229 1.00 70.88 195 LYS A C 1
ATOM 1520 O O . LYS A 1 195 ? -0.416 -8.293 18.041 1.00 70.88 195 LYS A O 1
ATOM 1525 N N . PRO A 1 196 ? -0.511 -6.843 19.769 1.00 70.06 196 PRO A N 1
ATOM 1526 C CA . PRO A 1 196 ? 0.131 -5.753 19.047 1.00 70.06 196 PRO A CA 1
ATOM 1527 C C . PRO A 1 196 ? 1.616 -6.077 18.833 1.00 70.06 196 PRO A C 1
ATOM 1529 O O . PRO A 1 196 ? 2.283 -6.607 19.723 1.00 70.06 196 PRO A O 1
ATOM 1532 N N . ALA A 1 197 ? 2.143 -5.762 17.651 1.00 65.50 197 ALA A N 1
ATOM 1533 C CA . ALA A 1 197 ? 3.568 -5.892 17.383 1.00 65.50 197 ALA A CA 1
ATOM 1534 C C . ALA A 1 197 ? 4.323 -4.735 18.045 1.00 65.50 197 ALA A C 1
ATOM 1536 O O . ALA A 1 197 ? 4.187 -3.586 17.636 1.00 65.50 197 ALA A O 1
ATOM 1537 N N . ALA A 1 198 ? 5.129 -5.034 19.066 1.00 65.38 198 ALA A N 1
ATOM 1538 C CA . ALA A 1 198 ? 6.083 -4.069 19.600 1.00 65.38 198 ALA A CA 1
ATOM 1539 C C . ALA A 1 198 ? 7.228 -3.860 18.594 1.00 65.38 198 ALA A C 1
ATOM 1541 O O . ALA A 1 198 ? 7.681 -4.823 17.961 1.00 65.38 198 ALA A O 1
ATOM 1542 N N . ALA A 1 199 ? 7.714 -2.622 18.465 1.00 57.56 199 ALA A N 1
ATOM 1543 C CA . ALA A 1 199 ? 8.888 -2.315 17.652 1.00 57.56 199 ALA A CA 1
ATOM 1544 C C . ALA A 1 199 ? 10.082 -3.171 18.118 1.00 57.56 199 ALA A C 1
ATOM 1546 O O . ALA A 1 199 ? 10.353 -3.228 19.316 1.00 57.56 199 ALA A O 1
ATOM 1547 N N . LEU A 1 200 ? 10.766 -3.838 17.177 1.00 63.50 200 LEU A N 1
ATOM 1548 C CA . LEU A 1 200 ? 11.897 -4.762 17.407 1.00 63.50 200 LEU A CA 1
ATOM 1549 C C . LEU A 1 200 ? 11.547 -6.136 18.016 1.00 63.50 200 LEU A C 1
ATOM 1551 O O . LEU A 1 200 ? 12.438 -6.877 18.421 1.00 63.50 200 LEU A O 1
ATOM 1555 N N . SER A 1 201 ? 10.270 -6.521 18.057 1.00 71.19 201 SER A N 1
ATOM 1556 C CA . SER A 1 201 ? 9.887 -7.899 18.399 1.00 71.19 201 SER A CA 1
ATOM 1557 C C . SER A 1 201 ? 10.033 -8.855 17.206 1.00 71.19 201 SER A C 1
ATOM 1559 O O . SER A 1 201 ? 9.929 -8.439 16.053 1.00 71.19 201 SER A O 1
ATOM 1561 N N . HIS A 1 202 ? 10.161 -10.163 17.463 1.00 73.56 202 HIS A N 1
ATOM 1562 C CA . HIS A 1 202 ? 10.057 -11.203 16.422 1.00 73.56 202 HIS A CA 1
ATOM 1563 C C . HIS A 1 202 ? 8.763 -11.070 15.599 1.00 73.56 202 HIS A C 1
ATOM 1565 O O . HIS A 1 202 ? 8.737 -11.350 14.403 1.00 73.56 202 HIS A O 1
ATOM 1571 N N . LEU A 1 203 ? 7.692 -10.579 16.231 1.00 73.38 203 LEU A N 1
ATOM 1572 C CA . LEU A 1 203 ? 6.429 -10.309 15.563 1.00 73.38 203 LEU A CA 1
ATOM 1573 C C . LEU A 1 203 ? 6.556 -9.155 14.555 1.00 73.38 203 LEU A C 1
ATOM 1575 O O . LEU A 1 203 ? 6.007 -9.254 13.467 1.00 73.38 203 LEU A O 1
ATOM 1579 N N . ALA A 1 204 ? 7.331 -8.108 14.854 1.00 73.38 204 ALA A N 1
ATOM 1580 C CA . ALA A 1 204 ? 7.594 -7.028 13.901 1.00 73.38 204 ALA A CA 1
ATOM 1581 C C . ALA A 1 204 ? 8.315 -7.528 12.638 1.00 73.38 204 ALA A C 1
ATOM 1583 O O . ALA A 1 204 ? 8.013 -7.055 11.547 1.00 73.38 204 ALA A O 1
ATOM 1584 N N . LEU A 1 205 ? 9.203 -8.523 12.767 1.00 79.56 205 LEU A N 1
ATOM 1585 C CA . LEU A 1 205 ? 9.858 -9.160 11.620 1.00 79.56 205 LEU A CA 1
ATOM 1586 C C . LEU A 1 205 ? 8.867 -9.965 10.769 1.00 79.56 205 LEU A C 1
ATOM 1588 O O . LEU A 1 205 ? 8.913 -9.913 9.545 1.00 79.56 205 LEU A O 1
ATOM 1592 N N . LEU A 1 206 ? 7.914 -10.662 11.389 1.00 83.31 206 LEU A N 1
ATOM 1593 C CA . LEU A 1 206 ? 6.847 -11.335 10.640 1.00 83.31 206 LEU A CA 1
ATOM 1594 C C . LEU A 1 206 ? 5.936 -10.329 9.921 1.00 83.31 206 LEU A C 1
ATOM 1596 O O . LEU A 1 206 ? 5.583 -10.544 8.7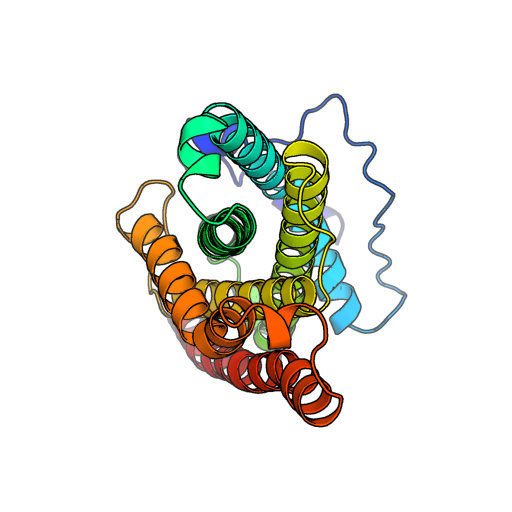64 1.00 83.31 206 LEU A O 1
ATOM 1600 N N . TYR A 1 207 ? 5.625 -9.207 10.574 1.00 80.25 207 TYR A N 1
ATOM 1601 C CA . TYR A 1 207 ? 4.833 -8.111 10.006 1.00 80.25 207 TYR A CA 1
ATOM 1602 C C . TYR A 1 207 ? 5.527 -7.387 8.846 1.00 80.25 207 TYR A C 1
ATOM 1604 O O . TYR A 1 207 ? 4.859 -6.637 8.145 1.00 80.25 207 TYR A O 1
ATOM 1612 N N . THR A 1 208 ? 6.828 -7.586 8.624 1.00 83.88 208 THR A N 1
ATOM 1613 C CA . THR A 1 208 ? 7.548 -7.049 7.459 1.00 83.88 208 THR A CA 1
ATOM 1614 C C . THR A 1 208 ? 7.800 -8.124 6.404 1.00 83.88 208 THR A C 1
ATOM 1616 O O . THR A 1 208 ? 7.500 -7.912 5.229 1.00 83.88 208 THR A O 1
ATOM 1619 N N . VAL A 1 209 ? 8.287 -9.302 6.807 1.00 88.88 209 VAL A N 1
ATOM 1620 C CA . VAL A 1 209 ? 8.669 -10.385 5.888 1.00 88.88 209 VAL A CA 1
ATOM 1621 C C . VAL A 1 209 ? 7.463 -10.981 5.169 1.00 88.88 209 VAL A C 1
ATOM 1623 O O . VAL A 1 209 ? 7.546 -11.229 3.970 1.00 88.88 209 VAL A O 1
ATOM 1626 N N . ILE A 1 210 ? 6.333 -11.188 5.850 1.00 90.88 210 ILE A N 1
ATOM 1627 C CA . ILE A 1 210 ? 5.157 -11.811 5.223 1.00 90.88 210 ILE A CA 1
ATOM 1628 C C . ILE A 1 210 ? 4.501 -10.878 4.192 1.00 90.88 210 ILE A C 1
ATOM 1630 O O . ILE A 1 210 ? 4.250 -11.343 3.078 1.00 90.88 210 ILE A O 1
ATOM 1634 N N . PRO A 1 211 ? 4.249 -9.582 4.474 1.00 91.31 211 PRO A N 1
ATOM 1635 C CA . PRO A 1 211 ? 3.761 -8.659 3.449 1.00 91.31 211 PRO A CA 1
ATOM 1636 C C . PRO A 1 211 ? 4.722 -8.495 2.275 1.00 91.31 211 PRO A C 1
ATOM 1638 O O . PRO A 1 211 ? 4.272 -8.412 1.134 1.00 91.31 211 PRO A O 1
ATOM 1641 N N . MET A 1 212 ? 6.031 -8.502 2.532 1.00 92.25 212 MET A N 1
ATOM 1642 C CA . MET A 1 212 ? 7.050 -8.461 1.484 1.00 92.25 212 MET A CA 1
ATOM 1643 C C . MET A 1 212 ? 7.016 -9.720 0.610 1.00 92.25 212 MET A C 1
ATOM 1645 O O . MET A 1 212 ? 6.821 -9.621 -0.594 1.00 92.25 212 MET A O 1
ATOM 1649 N N . ALA A 1 213 ? 7.109 -10.915 1.197 1.00 92.25 213 ALA A N 1
ATOM 1650 C CA . ALA A 1 213 ? 7.058 -12.166 0.441 1.00 92.25 213 ALA A CA 1
ATOM 1651 C C . ALA A 1 213 ? 5.732 -12.326 -0.320 1.00 92.25 213 ALA A C 1
ATOM 1653 O O . ALA A 1 213 ? 5.720 -12.701 -1.489 1.00 92.25 213 ALA A O 1
ATOM 1654 N N . GLY A 1 214 ? 4.608 -12.008 0.325 1.00 91.00 214 GLY A N 1
ATOM 1655 C CA . GLY A 1 214 ? 3.293 -12.125 -0.292 1.00 91.00 214 GLY A CA 1
ATOM 1656 C C . GLY A 1 214 ? 3.050 -11.111 -1.412 1.00 91.00 214 GLY A C 1
ATOM 1657 O O . GLY A 1 214 ? 2.415 -11.468 -2.402 1.00 91.00 214 GLY A O 1
ATOM 1658 N N . SER A 1 215 ? 3.575 -9.886 -1.300 1.00 93.00 215 SER A N 1
ATOM 1659 C CA . SER A 1 215 ? 3.534 -8.918 -2.408 1.00 93.00 215 SER A CA 1
ATOM 1660 C C . SER A 1 215 ? 4.404 -9.371 -3.576 1.00 93.00 215 SER A C 1
ATOM 1662 O O . SER A 1 215 ? 3.881 -9.456 -4.679 1.00 93.00 215 SER A O 1
ATOM 1664 N N . ILE A 1 216 ? 5.643 -9.822 -3.333 1.00 92.38 216 ILE A N 1
ATOM 1665 C CA . ILE A 1 216 ? 6.517 -10.394 -4.377 1.00 92.38 216 ILE A CA 1
ATOM 1666 C C . ILE A 1 216 ? 5.802 -11.508 -5.150 1.00 92.38 216 ILE A C 1
ATOM 1668 O O . ILE A 1 216 ? 5.796 -11.494 -6.378 1.00 92.38 216 ILE A O 1
ATOM 1672 N N . ILE A 1 217 ? 5.175 -12.458 -4.443 1.00 92.94 217 ILE A N 1
ATOM 1673 C CA . ILE A 1 217 ? 4.455 -13.580 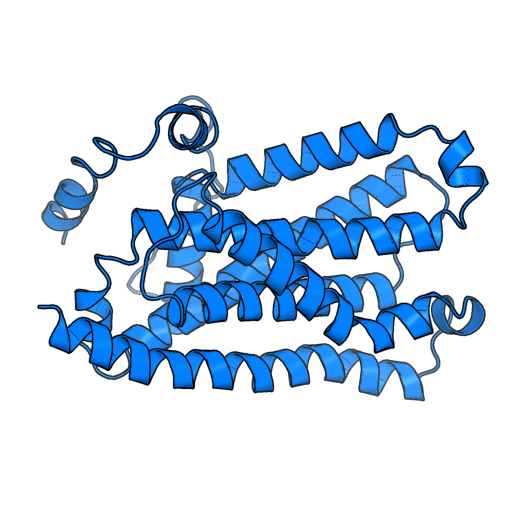-5.067 1.00 92.94 217 ILE A CA 1
ATOM 1674 C C . ILE A 1 217 ? 3.311 -13.077 -5.956 1.00 92.94 217 ILE A C 1
ATOM 1676 O O . ILE A 1 217 ? 3.130 -13.573 -7.067 1.00 92.94 217 ILE A O 1
ATOM 1680 N N . LEU A 1 218 ? 2.538 -12.097 -5.484 1.00 92.50 218 LEU A N 1
ATOM 1681 C CA . LEU A 1 218 ? 1.421 -11.530 -6.244 1.00 92.50 218 LEU A CA 1
ATOM 1682 C C . LEU A 1 218 ? 1.884 -10.592 -7.370 1.00 92.50 218 LEU A C 1
ATOM 1684 O O . LEU A 1 218 ? 1.155 -10.409 -8.343 1.00 92.50 218 LEU A O 1
ATOM 1688 N N . ASP A 1 219 ? 3.093 -10.050 -7.287 1.00 91.62 219 ASP A N 1
ATOM 1689 C CA . ASP A 1 219 ? 3.690 -9.196 -8.311 1.00 91.62 219 ASP A CA 1
ATOM 1690 C C . ASP A 1 219 ? 4.428 -10.000 -9.398 1.00 91.62 219 ASP A C 1
ATOM 1692 O O . ASP A 1 219 ? 4.765 -9.441 -10.446 1.00 91.62 219 ASP A O 1
ATOM 1696 N N . LEU A 1 220 ? 4.622 -11.317 -9.214 1.00 90.50 220 LEU A N 1
ATOM 1697 C CA . LEU A 1 220 ? 5.312 -12.199 -10.167 1.00 90.50 220 LEU A CA 1
ATOM 1698 C C . LEU A 1 220 ? 4.859 -12.033 -11.626 1.00 90.50 220 LEU A C 1
ATOM 1700 O O . LEU A 1 220 ? 5.737 -11.947 -12.482 1.00 90.50 220 LEU A O 1
ATOM 1704 N N . PRO A 1 221 ? 3.554 -11.947 -11.963 1.00 89.50 221 PRO A N 1
ATOM 1705 C CA . PRO A 1 221 ? 3.144 -11.766 -13.355 1.00 89.50 221 PRO A CA 1
ATOM 1706 C C . PRO A 1 221 ? 3.728 -10.494 -13.986 1.00 89.50 221 PRO A C 1
ATOM 1708 O O . PRO A 1 221 ? 4.214 -10.531 -15.115 1.00 89.50 221 PRO A O 1
ATOM 1711 N N . ILE A 1 222 ? 3.737 -9.381 -13.245 1.00 89.81 222 ILE A N 1
ATOM 1712 C CA . ILE A 1 222 ? 4.281 -8.100 -13.713 1.00 89.81 222 ILE A CA 1
ATOM 1713 C C . ILE A 1 222 ? 5.808 -8.172 -13.781 1.00 89.81 222 ILE A C 1
ATOM 1715 O O . ILE A 1 222 ? 6.394 -7.714 -14.759 1.00 89.81 222 ILE A O 1
ATOM 1719 N N . LEU A 1 223 ? 6.452 -8.802 -12.794 1.00 88.31 223 LEU A N 1
ATOM 1720 C CA . LEU A 1 223 ? 7.907 -8.980 -12.759 1.00 88.31 223 LEU A CA 1
ATOM 1721 C C . LEU A 1 223 ? 8.423 -9.844 -13.912 1.00 88.31 223 LEU A C 1
ATOM 1723 O O . LEU A 1 223 ? 9.433 -9.507 -14.530 1.00 88.31 223 LEU A O 1
ATOM 1727 N N . ILE A 1 224 ? 7.706 -10.918 -14.250 1.00 88.00 224 ILE A N 1
ATOM 1728 C CA . ILE A 1 224 ? 8.024 -11.762 -15.405 1.00 88.00 224 ILE A CA 1
ATOM 1729 C C . ILE A 1 224 ? 7.940 -10.926 -16.682 1.00 88.00 224 ILE A C 1
ATOM 1731 O O . ILE A 1 224 ? 8.899 -10.904 -17.448 1.00 88.00 224 ILE A O 1
ATOM 1735 N N . ILE A 1 225 ? 6.855 -10.172 -16.888 1.00 87.50 225 ILE A N 1
ATOM 1736 C CA . ILE A 1 225 ? 6.700 -9.321 -18.079 1.00 87.50 225 ILE A CA 1
ATOM 1737 C C . ILE A 1 225 ? 7.791 -8.246 -18.131 1.00 87.50 225 ILE A C 1
ATOM 1739 O O . ILE A 1 225 ? 8.375 -8.019 -19.187 1.00 87.50 225 ILE A O 1
ATOM 1743 N N . ARG A 1 226 ? 8.124 -7.631 -16.991 1.00 83.62 226 ARG A N 1
ATOM 1744 C CA . ARG A 1 226 ? 9.193 -6.629 -16.892 1.00 83.62 226 ARG A CA 1
ATOM 1745 C C . ARG A 1 226 ? 10.565 -7.208 -17.247 1.00 83.62 226 ARG A C 1
ATOM 1747 O O . ARG A 1 226 ? 11.388 -6.487 -17.804 1.00 83.62 226 ARG A O 1
ATOM 1754 N N . SER A 1 227 ? 10.799 -8.495 -16.974 1.00 81.88 227 SER A N 1
ATOM 1755 C CA . SER A 1 227 ? 12.039 -9.191 -17.344 1.00 81.88 227 SER A CA 1
ATOM 1756 C C . SER A 1 227 ? 12.158 -9.492 -18.845 1.00 81.88 227 SER A C 1
ATOM 1758 O O . SER A 1 227 ? 13.266 -9.632 -19.373 1.00 81.88 227 SER A O 1
ATOM 1760 N N . LEU A 1 228 ? 11.027 -9.525 -19.555 1.00 82.00 228 LEU A N 1
ATOM 1761 C CA . LEU A 1 228 ? 10.942 -9.738 -20.997 1.00 82.00 228 LEU A CA 1
ATOM 1762 C C . LEU A 1 228 ? 11.072 -8.385 -21.715 1.00 82.00 228 LEU A C 1
ATOM 1764 O O . LEU A 1 228 ? 10.081 -7.777 -22.108 1.00 82.00 228 LEU A O 1
ATOM 1768 N N . GLY A 1 229 ? 12.309 -7.901 -21.866 1.00 71.75 229 GLY A N 1
ATOM 1769 C CA . GLY A 1 229 ? 12.625 -6.520 -22.276 1.00 71.75 229 GLY A CA 1
ATOM 1770 C C . GLY A 1 229 ? 11.848 -5.958 -23.481 1.00 71.75 229 GLY A C 1
ATOM 1771 O O . GLY A 1 229 ? 11.468 -4.790 -23.465 1.00 71.75 229 GLY A O 1
ATOM 1772 N N . THR A 1 230 ? 11.534 -6.773 -24.493 1.00 75.62 230 THR A N 1
ATOM 1773 C CA . THR A 1 230 ? 10.736 -6.344 -25.660 1.00 75.62 230 THR A CA 1
ATOM 1774 C C . THR A 1 230 ? 9.268 -6.074 -25.320 1.00 75.62 230 THR A C 1
ATOM 1776 O O . THR A 1 230 ? 8.709 -5.080 -25.777 1.00 75.62 230 THR A O 1
ATOM 1779 N N . LEU A 1 231 ? 8.650 -6.913 -24.482 1.00 79.81 231 LEU A N 1
ATOM 1780 C CA . LEU A 1 231 ? 7.291 -6.697 -23.975 1.00 79.81 231 LEU A CA 1
ATOM 1781 C C . LEU A 1 231 ? 7.234 -5.556 -22.959 1.00 79.81 231 LEU A C 1
ATOM 1783 O O . LEU A 1 231 ? 6.202 -4.899 -22.846 1.00 79.81 231 LEU A O 1
ATOM 1787 N N . ALA A 1 232 ? 8.325 -5.324 -22.228 1.00 78.06 232 ALA A N 1
ATOM 1788 C CA . ALA A 1 232 ? 8.392 -4.261 -21.240 1.00 78.06 232 ALA A CA 1
ATOM 1789 C C . ALA A 1 232 ? 8.406 -2.863 -21.872 1.00 78.06 232 ALA A C 1
ATOM 1791 O O . ALA A 1 232 ? 7.694 -1.974 -21.408 1.00 78.06 232 ALA A O 1
ATOM 1792 N N . ALA A 1 233 ? 9.180 -2.684 -22.946 1.00 79.56 233 ALA A N 1
ATOM 1793 C CA . ALA A 1 233 ? 9.336 -1.395 -23.613 1.00 79.56 233 ALA A CA 1
ATOM 1794 C C . ALA A 1 233 ? 8.089 -0.955 -24.399 1.00 79.56 233 ALA A C 1
ATOM 1796 O O . ALA A 1 233 ? 7.769 0.232 -24.432 1.00 79.56 233 ALA A O 1
ATOM 1797 N N . ALA A 1 234 ? 7.378 -1.901 -25.017 1.00 82.88 234 ALA A N 1
ATOM 1798 C CA . ALA A 1 234 ? 6.186 -1.625 -25.815 1.00 82.88 234 ALA A CA 1
ATOM 1799 C C . ALA A 1 234 ? 5.126 -2.723 -25.605 1.00 82.88 234 ALA A C 1
ATOM 1801 O O . ALA A 1 234 ? 4.939 -3.581 -26.474 1.00 82.88 234 ALA A O 1
ATOM 1802 N N . PRO A 1 235 ? 4.430 -2.733 -24.452 1.00 84.69 235 PRO A N 1
ATOM 1803 C CA . PRO A 1 235 ? 3.420 -3.743 -24.177 1.00 84.69 235 PRO A CA 1
ATOM 1804 C C . PRO A 1 235 ? 2.259 -3.612 -25.177 1.00 84.69 235 PRO A C 1
ATOM 1806 O O . PRO A 1 235 ? 1.689 -2.526 -25.324 1.00 84.69 235 PRO A O 1
ATOM 1809 N N . PRO A 1 236 ? 1.871 -4.698 -25.867 1.00 88.56 236 PRO A N 1
ATOM 1810 C CA . PRO A 1 236 ? 0.766 -4.650 -26.814 1.00 88.56 236 PRO A CA 1
ATOM 1811 C C . PRO A 1 236 ? -0.568 -4.397 -26.095 1.00 88.56 236 PRO A C 1
ATOM 1813 O O . PRO A 1 236 ? -0.745 -4.750 -24.928 1.00 88.56 236 PRO A O 1
ATOM 1816 N N . LEU A 1 237 ? -1.550 -3.835 -26.807 1.00 86.19 237 LEU A N 1
ATOM 1817 C CA . LEU A 1 237 ? -2.874 -3.486 -26.260 1.00 86.19 237 LEU A CA 1
ATOM 1818 C C . LEU A 1 237 ? -3.579 -4.653 -25.553 1.00 86.19 237 LEU A C 1
ATOM 1820 O O . LEU A 1 237 ? -4.184 -4.461 -24.498 1.00 86.19 237 LEU A O 1
ATOM 1824 N N . TRP A 1 238 ? -3.459 -5.868 -26.097 1.00 88.19 238 TRP A N 1
ATOM 1825 C CA . TRP A 1 238 ? -4.047 -7.071 -25.500 1.00 88.19 238 TRP A CA 1
ATOM 1826 C C . TRP A 1 238 ? -3.429 -7.431 -24.141 1.00 88.19 238 TRP A C 1
ATOM 1828 O O . TRP A 1 238 ? -4.084 -8.095 -23.343 1.00 88.19 238 TRP A O 1
ATOM 1838 N N . LEU A 1 239 ? -2.201 -6.980 -23.859 1.00 87.94 239 LEU A N 1
ATOM 1839 C CA . LEU A 1 239 ? -1.512 -7.173 -22.582 1.00 87.94 239 LEU A CA 1
ATOM 1840 C C . LEU A 1 239 ? -1.781 -6.018 -21.606 1.00 87.94 239 LEU A C 1
ATOM 1842 O O . LEU A 1 239 ? -1.896 -6.237 -20.403 1.00 87.94 239 LEU A O 1
ATOM 1846 N N . LEU A 1 240 ? -1.941 -4.792 -22.109 1.00 86.94 240 LEU A N 1
ATOM 1847 C CA . LEU A 1 240 ? -2.236 -3.620 -21.278 1.00 86.94 240 LEU A CA 1
ATOM 1848 C C . LEU A 1 240 ? -3.584 -3.719 -20.555 1.00 86.94 240 LEU A C 1
ATOM 1850 O O . LEU A 1 240 ? -3.668 -3.379 -19.377 1.00 86.94 240 LEU A O 1
ATOM 1854 N N . ALA A 1 241 ? -4.628 -4.203 -21.231 1.00 87.06 241 ALA A N 1
ATOM 1855 C CA . ALA A 1 241 ? -5.956 -4.347 -20.633 1.00 87.06 241 ALA A CA 1
ATOM 1856 C C . ALA A 1 241 ? -5.973 -5.262 -19.383 1.00 87.06 241 ALA A C 1
ATOM 1858 O O . ALA A 1 241 ? -6.427 -4.807 -18.328 1.00 87.06 241 ALA A O 1
ATOM 1859 N N . PRO A 1 242 ? -5.458 -6.510 -19.428 1.00 89.19 242 PRO A N 1
ATOM 1860 C CA . PRO A 1 242 ? -5.394 -7.358 -18.241 1.00 89.19 242 PRO A CA 1
ATOM 1861 C C . PRO A 1 242 ? -4.434 -6.810 -17.178 1.00 89.19 242 PRO A C 1
ATOM 1863 O O . PRO A 1 242 ? -4.744 -6.910 -15.993 1.00 89.19 242 PRO A O 1
ATOM 1866 N N . LEU A 1 243 ? -3.324 -6.169 -17.566 1.00 87.75 243 LEU A N 1
ATOM 1867 C CA . LEU A 1 243 ? -2.407 -5.525 -16.618 1.00 87.75 243 LEU A CA 1
ATOM 1868 C C . LEU A 1 243 ? -3.057 -4.368 -15.853 1.00 87.75 243 LEU A C 1
ATOM 1870 O O . LEU A 1 243 ? -2.841 -4.242 -14.653 1.00 87.75 243 LEU A O 1
ATOM 1874 N N . ALA A 1 244 ? -3.894 -3.563 -16.508 1.00 87.75 244 ALA A N 1
ATOM 1875 C CA . ALA A 1 244 ? -4.646 -2.499 -15.849 1.00 87.75 244 ALA A CA 1
ATOM 1876 C C . ALA A 1 244 ? -5.766 -3.052 -14.947 1.00 87.75 244 ALA A C 1
ATOM 1878 O O . ALA A 1 244 ? -6.024 -2.521 -13.864 1.00 87.75 244 ALA A O 1
ATOM 1879 N N . ALA A 1 245 ? -6.419 -4.142 -15.363 1.00 90.94 245 ALA A N 1
ATOM 1880 C CA . ALA A 1 245 ? -7.463 -4.800 -14.578 1.00 90.94 245 ALA A CA 1
ATOM 1881 C C . ALA A 1 245 ? -6.911 -5.544 -13.348 1.00 90.94 245 ALA A C 1
ATOM 1883 O O . ALA A 1 245 ? -7.637 -5.743 -12.367 1.00 90.94 245 ALA A O 1
ATOM 1884 N N . TYR A 1 246 ? -5.642 -5.952 -13.380 1.00 92.12 246 TYR A N 1
ATOM 1885 C CA . TYR A 1 246 ? -5.021 -6.779 -12.351 1.00 92.12 246 TYR A CA 1
ATOM 1886 C C . TYR A 1 246 ? -4.933 -6.099 -10.965 1.00 92.12 246 TYR A C 1
ATOM 1888 O O . TYR A 1 246 ? -5.492 -6.664 -10.019 1.00 92.12 246 TYR A O 1
ATOM 1896 N N . PRO A 1 247 ? -4.369 -4.878 -10.803 1.00 90.69 247 PRO A N 1
ATOM 1897 C CA . PRO A 1 247 ? -4.373 -4.170 -9.521 1.00 90.69 247 PRO A CA 1
ATOM 1898 C C . PRO A 1 247 ? -5.784 -3.964 -8.962 1.00 90.69 247 PRO A C 1
ATOM 1900 O O . PRO A 1 247 ? -6.014 -4.143 -7.765 1.00 90.69 247 PRO A O 1
ATOM 1903 N N . LEU A 1 248 ? -6.752 -3.631 -9.823 1.00 91.31 248 LEU A N 1
ATOM 1904 C CA . LEU A 1 248 ? -8.140 -3.428 -9.410 1.00 91.31 248 LEU A CA 1
ATOM 1905 C C . LEU A 1 248 ? -8.768 -4.732 -8.903 1.00 91.31 248 LEU A C 1
ATOM 1907 O O . LEU A 1 248 ? -9.411 -4.745 -7.853 1.00 91.31 248 LEU A O 1
ATOM 1911 N N . SER A 1 249 ? -8.554 -5.833 -9.622 1.00 92.81 249 SER A N 1
ATOM 1912 C CA . SER A 1 249 ? -9.050 -7.157 -9.241 1.00 92.81 249 SER A CA 1
ATOM 1913 C C . SER A 1 249 ? -8.445 -7.610 -7.913 1.00 92.81 249 SER A C 1
ATOM 1915 O O . SER A 1 249 ? -9.181 -8.028 -7.015 1.00 92.81 249 SER A O 1
ATOM 1917 N N . LEU A 1 250 ? -7.129 -7.439 -7.744 1.00 92.12 250 LEU A N 1
ATOM 1918 C CA . LEU A 1 250 ? -6.438 -7.688 -6.480 1.00 92.12 250 LEU A CA 1
ATOM 1919 C C . LEU A 1 250 ? -7.029 -6.848 -5.350 1.00 92.12 250 LEU A C 1
ATOM 1921 O O . LEU A 1 250 ? -7.382 -7.406 -4.313 1.00 92.12 250 LEU A O 1
ATOM 1925 N N . LEU A 1 251 ? -7.210 -5.539 -5.554 1.00 92.31 251 LEU A N 1
ATOM 1926 C CA . LEU A 1 251 ? -7.806 -4.658 -4.552 1.00 92.31 251 LEU A CA 1
ATOM 1927 C C . LEU A 1 251 ? -9.191 -5.153 -4.137 1.00 92.31 251 LEU A C 1
ATOM 1929 O O . LEU A 1 251 ? -9.467 -5.245 -2.946 1.00 92.31 251 LEU A O 1
ATOM 1933 N N . LEU A 1 252 ? -10.060 -5.503 -5.086 1.00 93.44 252 LEU A N 1
ATOM 1934 C CA . LEU A 1 252 ? -11.413 -5.970 -4.782 1.00 93.44 252 LEU A CA 1
ATOM 1935 C C . LEU A 1 252 ? -11.407 -7.290 -3.997 1.00 93.44 252 LEU A C 1
ATOM 1937 O O . LEU A 1 252 ? -12.135 -7.414 -3.007 1.00 93.44 252 LEU A O 1
ATOM 1941 N N . ILE A 1 253 ? -10.582 -8.258 -4.402 1.00 92.75 253 ILE A N 1
ATOM 1942 C CA . ILE A 1 253 ? -10.475 -9.569 -3.746 1.00 92.75 253 ILE A CA 1
ATOM 1943 C C . ILE A 1 253 ? -9.890 -9.421 -2.336 1.00 92.75 253 ILE A C 1
ATOM 1945 O O . ILE A 1 253 ? -10.453 -9.932 -1.364 1.00 92.75 253 ILE A O 1
ATOM 1949 N N . LEU A 1 254 ? -8.780 -8.699 -2.209 1.00 91.44 254 LEU A N 1
ATOM 1950 C CA . LEU A 1 254 ? -8.044 -8.538 -0.959 1.00 91.44 254 LEU A CA 1
ATOM 1951 C C . LEU A 1 254 ? -8.798 -7.653 0.040 1.00 91.44 254 LEU A C 1
ATOM 1953 O O . LEU A 1 254 ? -8.901 -7.997 1.220 1.00 91.44 254 LEU A O 1
ATOM 1957 N N . ARG A 1 255 ? -9.441 -6.579 -0.430 1.00 92.88 255 ARG A N 1
ATOM 1958 C CA . ARG A 1 255 ? -10.322 -5.743 0.394 1.00 92.88 255 ARG A CA 1
ATOM 1959 C C . ARG A 1 255 ? -11.465 -6.558 0.986 1.00 92.88 255 ARG A C 1
ATOM 1961 O O . ARG A 1 255 ? -11.727 -6.434 2.176 1.00 92.88 255 ARG A O 1
ATOM 1968 N N . ARG A 1 256 ? -12.107 -7.454 0.221 1.00 92.62 256 ARG A N 1
ATOM 1969 C CA . ARG A 1 256 ? -13.148 -8.350 0.772 1.00 92.62 256 ARG A CA 1
ATOM 1970 C C . ARG A 1 256 ? -12.629 -9.191 1.942 1.00 92.62 256 ARG A C 1
ATOM 1972 O O . ARG A 1 256 ? -13.360 -9.382 2.911 1.00 92.62 256 ARG A O 1
ATOM 1979 N N . ARG A 1 257 ? -11.371 -9.649 1.895 1.00 91.38 257 ARG A N 1
ATOM 1980 C CA . ARG A 1 257 ? -10.749 -10.397 3.002 1.00 91.38 257 ARG A CA 1
ATOM 1981 C C . ARG A 1 257 ? -10.569 -9.542 4.254 1.00 91.38 257 ARG A C 1
ATOM 1983 O O . ARG A 1 257 ? -10.823 -10.044 5.343 1.00 91.38 257 ARG A O 1
ATOM 1990 N N . ILE A 1 258 ? -10.187 -8.274 4.107 1.00 91.00 258 ILE A N 1
ATOM 1991 C CA . ILE A 1 258 ? -10.106 -7.318 5.223 1.00 91.00 258 ILE A CA 1
ATOM 1992 C C . ILE A 1 258 ? -11.481 -7.088 5.849 1.00 91.00 258 ILE A C 1
ATOM 1994 O O . ILE A 1 258 ? -11.619 -7.143 7.068 1.00 91.00 258 ILE A O 1
ATOM 1998 N N . LEU A 1 259 ? -12.505 -6.870 5.020 1.00 88.75 259 LEU A N 1
ATOM 1999 C CA . LEU A 1 259 ? -13.860 -6.614 5.509 1.00 88.75 259 LEU A CA 1
ATOM 2000 C C . LEU A 1 259 ? -14.417 -7.840 6.250 1.00 88.75 259 LEU A C 1
ATOM 2002 O O . LEU A 1 259 ? -14.957 -7.685 7.337 1.00 88.75 259 LEU A O 1
ATOM 2006 N N . SER A 1 260 ? -14.191 -9.054 5.744 1.00 88.81 260 SER A N 1
ATOM 2007 C CA . SER A 1 260 ? -14.552 -10.283 6.467 1.00 88.81 260 SER A CA 1
ATOM 2008 C C . SER A 1 260 ? -13.743 -10.464 7.762 1.00 88.81 260 SER A C 1
ATOM 2010 O O . SER A 1 260 ? -14.297 -10.827 8.794 1.00 88.81 260 SER A O 1
ATOM 2012 N N . ALA A 1 261 ? -12.443 -10.149 7.757 1.00 87.00 261 ALA A N 1
ATOM 2013 C CA . ALA A 1 261 ? -11.624 -10.202 8.970 1.00 87.00 261 ALA A CA 1
ATOM 2014 C C . ALA A 1 261 ? -12.075 -9.184 10.036 1.00 87.00 261 ALA A C 1
ATOM 2016 O O . ALA A 1 261 ? -11.889 -9.435 11.226 1.00 87.00 261 ALA A O 1
ATOM 2017 N N . SER A 1 262 ? -12.682 -8.064 9.626 1.00 86.81 262 SER A N 1
ATOM 2018 C CA . SER A 1 262 ? -13.195 -7.050 10.551 1.00 86.81 262 SER A CA 1
ATOM 2019 C C . SER A 1 262 ? -14.339 -7.558 11.426 1.00 86.81 262 SER A C 1
ATOM 2021 O O . SER A 1 262 ? -14.408 -7.182 12.590 1.00 86.81 262 SER A O 1
ATOM 2023 N N . GLU A 1 263 ? -15.187 -8.446 10.906 1.00 85.50 263 GLU A N 1
ATOM 2024 C CA . GLU A 1 263 ? -16.321 -9.014 11.646 1.00 85.50 263 GLU A CA 1
ATOM 2025 C C . GLU A 1 263 ? -15.825 -9.909 12.786 1.00 85.50 263 GLU A C 1
ATOM 2027 O O . GLU A 1 263 ? -16.184 -9.712 13.947 1.00 85.50 263 GLU A O 1
ATOM 2032 N N . ASN A 1 264 ? -14.894 -10.815 12.476 1.00 84.50 264 ASN A N 1
ATOM 2033 C CA . ASN A 1 264 ? -14.257 -11.676 13.474 1.00 84.50 264 ASN A CA 1
ATOM 2034 C C . ASN A 1 264 ? -13.493 -10.861 14.527 1.00 84.50 264 ASN A C 1
ATOM 2036 O O . ASN A 1 264 ? -13.506 -11.191 15.712 1.00 84.50 264 ASN A O 1
ATOM 2040 N N . PHE A 1 265 ? -12.825 -9.788 14.100 1.00 83.31 265 PHE A N 1
ATOM 2041 C CA . PHE A 1 265 ? -12.069 -8.930 15.003 1.00 83.31 265 PHE A CA 1
ATOM 2042 C C . PHE A 1 265 ? -12.981 -8.087 15.913 1.00 83.31 265 PHE A C 1
ATOM 2044 O O . PHE A 1 265 ? -12.665 -7.919 17.089 1.00 83.31 265 PHE A O 1
ATOM 2051 N N . ALA A 1 266 ? -14.136 -7.622 15.420 1.00 82.31 266 ALA A N 1
ATOM 2052 C CA . ALA A 1 266 ? -15.149 -6.957 16.244 1.00 82.31 266 ALA A CA 1
ATOM 2053 C C . ALA A 1 266 ? -15.676 -7.882 17.349 1.00 82.31 266 ALA A C 1
ATOM 2055 O O . ALA A 1 266 ? -15.777 -7.465 18.501 1.00 82.31 266 ALA A O 1
ATOM 2056 N N . TYR A 1 267 ? -15.952 -9.146 17.011 1.00 79.81 267 TYR A N 1
ATOM 2057 C CA . TYR A 1 267 ? -16.384 -10.153 17.980 1.00 79.81 267 TYR A CA 1
ATOM 2058 C C . TYR A 1 267 ? -15.326 -10.395 19.068 1.00 79.81 267 TYR A C 1
ATOM 2060 O O . TYR A 1 267 ? -15.639 -10.397 20.256 1.00 79.81 267 TYR A O 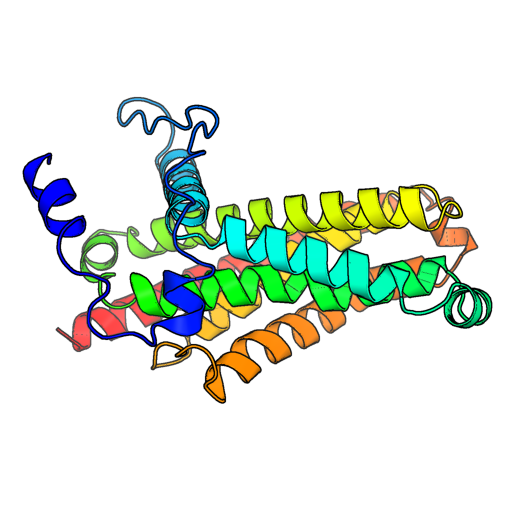1
ATOM 2068 N N . ALA A 1 268 ? -14.053 -10.521 18.675 1.00 80.38 268 ALA A N 1
ATOM 2069 C CA . ALA A 1 268 ? -12.950 -10.686 19.621 1.00 80.38 268 ALA A CA 1
ATOM 2070 C C . ALA A 1 268 ? -12.785 -9.478 20.563 1.00 80.38 268 ALA A C 1
ATOM 2072 O O . ALA A 1 268 ? -12.527 -9.668 21.748 1.00 80.38 268 ALA A O 1
ATOM 2073 N N . LEU A 1 269 ? -12.962 -8.251 20.055 1.00 76.75 269 LEU A N 1
ATOM 2074 C CA . LEU A 1 269 ? -12.951 -7.035 20.875 1.00 76.75 269 LEU A CA 1
ATOM 2075 C C . LEU A 1 269 ? -14.116 -7.014 21.873 1.00 76.75 269 LEU A C 1
ATOM 2077 O O . LEU A 1 269 ? -13.896 -6.711 23.042 1.00 76.75 269 LEU A O 1
ATOM 2081 N N . GLY A 1 270 ? -15.327 -7.374 21.433 1.00 68.75 270 GLY A N 1
ATOM 2082 C CA . GLY A 1 270 ? -16.518 -7.413 22.287 1.00 68.75 270 GLY A CA 1
ATOM 2083 C C . GLY A 1 270 ? -16.411 -8.397 23.455 1.00 68.75 270 GLY A C 1
ATOM 2084 O O . GLY A 1 270 ? -16.914 -8.103 24.529 1.00 68.75 270 GLY A O 1
ATOM 2085 N N . ASN A 1 271 ? -15.702 -9.514 23.275 1.00 64.44 271 ASN A N 1
ATOM 2086 C CA . ASN A 1 271 ? -15.478 -10.512 24.330 1.00 64.44 271 ASN A CA 1
ATOM 2087 C C . ASN A 1 271 ? -14.300 -10.181 25.270 1.00 64.44 271 ASN A C 1
ATOM 2089 O O . ASN A 1 271 ? -14.023 -10.950 26.189 1.00 64.44 271 ASN A O 1
ATOM 2093 N N . SER A 1 272 ? -13.557 -9.103 25.003 1.00 58.94 272 SER A N 1
ATOM 2094 C CA . SER A 1 272 ? -12.382 -8.687 25.790 1.00 58.94 272 SER A CA 1
ATOM 2095 C C . SER A 1 272 ? -12.646 -7.512 26.740 1.00 58.94 272 SER A C 1
ATOM 2097 O O . SER A 1 272 ? -11.744 -7.132 27.488 1.00 58.94 272 SER A O 1
ATOM 2099 N N . ILE A 1 273 ? -13.856 -6.943 26.679 1.00 52.03 273 ILE A N 1
ATOM 2100 C CA . ILE A 1 273 ? -14.379 -5.874 27.545 1.00 52.03 273 ILE A CA 1
ATOM 2101 C C . ILE A 1 273 ? -15.283 -6.520 28.592 1.00 52.03 273 ILE A C 1
ATOM 2103 O O . ILE A 1 273 ? -15.177 -6.116 29.770 1.00 52.03 273 ILE A O 1
#

Radius of gyration: 19.72 Å; chains: 1; bounding box: 53×37×56 Å

pLDDT: mean 76.55, std 17.72, range [28.61, 96.19]